Protein AF-0000000082563911 (afdb_homodimer)

Sequence (230 aa):
MEASVSSSSSLRRRAPFRCYCGEKPVLVVSWTPENPGRRFYGCINYWVGRKCKFFQWRDDEICERGKVLIPEQRQRIIRLEAEVARCYRREKFYTVALAFLLVICGICVFNCMGRMEASVSSSSSLRRRAPFRCYCGEKPVLVVSWTPENPGRRFYGCINYWVGRKCKFFQWRDDEICERGKVLIPEQRQRIIRLEAEVARCYRREKFYTVALAFLLVICGICVFNCMGR

Organism: Quercus lobata (NCBI:txid97700)

Structure (mmCIF, N/CA/C/O backbone):
data_AF-0000000082563911-model_v1
#
loop_
_entity.id
_entity.type
_entity.pdbx_description
1 polymer 'GRF-type domain-containing protein'
#
loop_
_atom_site.group_PDB
_atom_site.id
_atom_site.type_symbol
_atom_site.label_atom_id
_atom_site.label_alt_id
_atom_site.label_comp_id
_atom_site.label_asym_id
_atom_site.label_entity_id
_atom_site.label_seq_id
_atom_site.pdbx_PDB_ins_code
_atom_site.Cartn_x
_atom_site.Cartn_y
_atom_site.Cartn_z
_atom_site.occupancy
_atom_site.B_iso_or_equiv
_atom_site.auth_seq_id
_atom_site.auth_comp_id
_atom_site.auth_asym_id
_atom_site.auth_atom_id
_atom_site.pdbx_PDB_model_num
ATOM 1 N N . MET A 1 1 ? 9.742 60.625 -9.297 1 32.59 1 MET A N 1
ATOM 2 C CA . MET A 1 1 ? 10.938 59.906 -8.852 1 32.59 1 MET A CA 1
ATOM 3 C C . MET A 1 1 ? 10.57 58.625 -8.102 1 32.59 1 MET A C 1
ATOM 5 O O . MET A 1 1 ? 10.32 58.656 -6.895 1 32.59 1 MET A O 1
ATOM 9 N N . GLU A 1 2 ? 9.742 57.719 -8.695 1 36.91 2 GLU A N 1
ATOM 10 C CA . GLU A 1 2 ? 9.211 56.469 -8.164 1 36.91 2 GLU A CA 1
ATOM 11 C C . GLU A 1 2 ? 10.328 55.469 -7.922 1 36.91 2 GLU A C 1
ATOM 13 O O . GLU A 1 2 ? 11.109 55.156 -8.82 1 36.91 2 GLU A O 1
ATOM 18 N N . ALA A 1 3 ? 10.844 55.375 -6.703 1 43.53 3 ALA A N 1
ATOM 19 C CA . ALA A 1 3 ? 11.852 54.406 -6.293 1 43.53 3 ALA A CA 1
ATOM 20 C C . ALA A 1 3 ? 11.398 52.969 -6.582 1 43.53 3 ALA A C 1
ATOM 22 O O . ALA A 1 3 ? 10.305 52.562 -6.176 1 43.53 3 ALA A O 1
ATOM 23 N N . SER A 1 4 ? 11.812 52.406 -7.684 1 37.56 4 SER A N 1
ATOM 24 C CA . SER A 1 4 ? 11.758 50.969 -8.008 1 37.56 4 SER A CA 1
ATOM 25 C C . SER A 1 4 ? 12.438 50.125 -6.938 1 37.56 4 SER A C 1
ATOM 27 O O . SER A 1 4 ? 13.656 50.219 -6.762 1 37.56 4 SER A O 1
ATOM 29 N N . VAL A 1 5 ? 11.875 49.875 -5.832 1 36.97 5 VAL A N 1
ATOM 30 C CA . VAL A 1 5 ? 12.406 48.938 -4.844 1 36.97 5 VAL A CA 1
ATOM 31 C C . VAL A 1 5 ? 12.688 47.594 -5.512 1 36.97 5 VAL A C 1
ATOM 33 O O . VAL A 1 5 ? 11.766 46.906 -5.965 1 36.97 5 VAL A O 1
ATOM 36 N N . SER A 1 6 ? 13.812 47.375 -6.242 1 37.56 6 SER A N 1
ATOM 37 C CA . SER A 1 6 ? 14.391 46.125 -6.715 1 37.56 6 SER A CA 1
ATOM 38 C C . SER A 1 6 ? 14.484 45.094 -5.59 1 37.56 6 SER A C 1
ATOM 40 O O . SER A 1 6 ? 15.281 45.25 -4.664 1 37.56 6 SER A O 1
ATOM 42 N N . SER A 1 7 ? 13.453 44.625 -5.07 1 37.12 7 SER A N 1
ATOM 43 C CA . SER A 1 7 ? 13.578 43.469 -4.18 1 37.12 7 SER A CA 1
ATOM 44 C C . SER A 1 7 ? 14.43 42.375 -4.809 1 37.12 7 SER A C 1
ATOM 46 O O . SER A 1 7 ? 14.023 41.75 -5.789 1 37.12 7 SER A O 1
ATOM 48 N N . SER A 1 8 ? 15.773 42.531 -4.926 1 36.41 8 SER A N 1
ATOM 49 C CA . SER A 1 8 ? 16.719 41.469 -5.188 1 36.41 8 SER A CA 1
ATOM 50 C C . SER A 1 8 ? 16.406 40.219 -4.352 1 36.41 8 SER A C 1
ATOM 52 O O . SER A 1 8 ? 16.594 40.219 -3.135 1 36.41 8 SER A O 1
ATOM 54 N N . SER A 1 9 ? 15.352 39.594 -4.453 1 40.03 9 SER A N 1
ATOM 55 C CA . SER A 1 9 ? 15.219 38.25 -3.947 1 40.03 9 SER A CA 1
ATOM 56 C C . SER A 1 9 ? 16.484 37.438 -4.211 1 40.03 9 SER A C 1
ATOM 58 O O . SER A 1 9 ? 16.781 37.094 -5.355 1 40.03 9 SER A O 1
ATOM 60 N N . SER A 1 10 ? 17.703 37.812 -3.748 1 39.59 10 SER A N 1
ATOM 61 C CA . SER A 1 10 ? 18.922 37 -3.699 1 39.59 10 SER A CA 1
ATOM 62 C C . SER A 1 10 ? 18.594 35.531 -3.469 1 39.59 10 SER A C 1
ATOM 64 O O . SER A 1 10 ? 17.938 35.156 -2.479 1 39.59 10 SER A O 1
ATOM 66 N N . LEU A 1 11 ? 18.281 34.75 -4.398 1 40 11 LEU A N 1
ATOM 67 C CA . LEU A 1 11 ? 18.5 33.312 -4.406 1 40 11 LEU A CA 1
ATOM 68 C C . LEU A 1 11 ? 19.719 32.938 -3.57 1 40 11 LEU A C 1
ATOM 70 O O . LEU A 1 11 ? 20.859 33.094 -4.027 1 40 11 LEU A O 1
ATOM 74 N N . ARG A 1 12 ? 19.969 33.438 -2.404 1 38.59 12 ARG A N 1
ATOM 75 C CA . ARG A 1 12 ? 21 32.969 -1.505 1 38.59 12 ARG A CA 1
ATOM 76 C C . ARG A 1 12 ? 21.391 31.531 -1.842 1 38.59 12 ARG A C 1
ATOM 78 O O . ARG A 1 12 ? 20.531 30.641 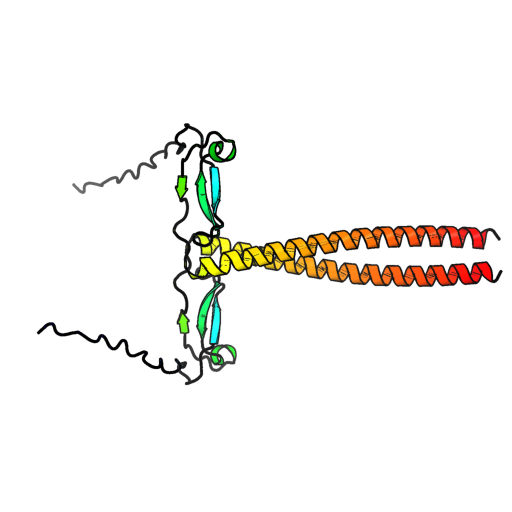-1.898 1 38.59 12 ARG A O 1
ATOM 85 N N . ARG A 1 13 ? 22.266 31.312 -2.682 1 41.97 13 ARG A N 1
ATOM 86 C CA . ARG A 1 13 ? 23.031 30.062 -2.791 1 41.97 13 ARG A CA 1
ATOM 87 C C . ARG A 1 13 ? 23.031 29.312 -1.47 1 41.97 13 ARG A C 1
ATOM 89 O O . ARG A 1 13 ? 23.719 29.688 -0.524 1 41.97 13 ARG A O 1
ATOM 96 N N . ARG A 1 14 ? 21.891 28.906 -0.963 1 46.31 14 ARG A N 1
ATOM 97 C CA . ARG A 1 14 ? 21.812 28.062 0.225 1 46.31 14 ARG A CA 1
ATOM 98 C C . ARG A 1 14 ? 23.094 27.25 0.405 1 46.31 14 ARG A C 1
ATOM 100 O O . ARG A 1 14 ? 23.484 26.484 -0.486 1 46.31 14 ARG A O 1
ATOM 107 N N . ALA A 1 15 ? 24.234 27.75 0.869 1 54.06 15 ALA A N 1
ATOM 108 C CA . ALA A 1 15 ? 25.344 26.922 1.287 1 54.06 15 ALA A CA 1
ATOM 109 C C . ALA A 1 15 ? 24.906 25.469 1.469 1 54.06 15 ALA A C 1
ATOM 111 O O . ALA A 1 15 ? 23.766 25.203 1.862 1 54.06 15 ALA A O 1
ATOM 112 N N . PRO A 1 16 ? 25.594 24.625 0.699 1 62.22 16 PRO A N 1
ATOM 113 C CA . PRO A 1 16 ? 25.188 23.234 0.942 1 62.22 16 PRO A CA 1
ATOM 114 C C . PRO A 1 16 ? 24.969 22.938 2.422 1 62.22 16 PRO A C 1
ATOM 116 O O . PRO A 1 16 ? 25.828 23.234 3.256 1 62.22 16 PRO A O 1
ATOM 119 N N . PHE A 1 17 ? 23.797 23.016 2.896 1 83.06 17 PHE A N 1
ATOM 120 C CA . PHE A 1 17 ? 23.547 22.703 4.293 1 83.06 17 PHE A CA 1
ATOM 121 C C . PHE A 1 17 ? 24.266 21.422 4.707 1 83.06 17 PHE A C 1
ATOM 123 O O . PHE A 1 17 ? 24.203 20.422 3.994 1 83.06 17 PHE A O 1
ATOM 130 N N . ARG A 1 18 ? 25.281 21.641 5.562 1 90.06 18 ARG A N 1
ATOM 131 C CA . ARG A 1 18 ? 26.125 20.547 6.07 1 90.06 18 ARG A CA 1
ATOM 132 C C . ARG A 1 18 ? 25.766 20.219 7.516 1 90.06 18 ARG A C 1
ATOM 134 O O . ARG A 1 18 ? 25.203 21.062 8.227 1 90.06 18 ARG A O 1
ATOM 141 N N . CYS A 1 19 ? 26.016 18.938 7.766 1 93.56 19 CYS A N 1
ATOM 142 C CA . CYS A 1 19 ? 25.812 18.547 9.156 1 93.56 19 CYS A CA 1
ATOM 143 C C . CYS A 1 19 ? 26.938 19.109 10.039 1 93.56 19 CYS A C 1
ATOM 145 O O . CYS A 1 19 ? 27.734 19.922 9.586 1 93.56 19 CYS A O 1
ATOM 147 N N . TYR A 1 20 ? 26.938 18.703 11.297 1 91 20 TYR A N 1
ATOM 148 C CA . TYR A 1 20 ? 27.891 19.25 12.258 1 91 20 TYR A CA 1
ATOM 149 C C . TYR A 1 20 ? 29.312 18.766 11.961 1 91 20 TYR A C 1
ATOM 151 O O . TYR A 1 20 ? 30.281 19.375 12.391 1 91 20 TYR A O 1
ATOM 159 N N . CYS A 1 21 ? 29.438 17.656 11.203 1 90.56 21 CYS A N 1
ATOM 160 C CA . CYS A 1 21 ? 30.734 17.094 10.867 1 90.56 21 CYS A CA 1
ATOM 161 C C . CYS A 1 21 ? 31.203 17.594 9.508 1 90.56 21 CYS A C 1
ATOM 163 O O . CYS A 1 21 ? 32.312 17.266 9.07 1 90.56 21 CYS A O 1
ATOM 165 N N . GLY A 1 22 ? 30.359 18.359 8.938 1 89 22 GLY A N 1
ATOM 166 C CA . GLY A 1 22 ? 30.75 18.953 7.66 1 89 22 GLY A CA 1
ATOM 167 C C . GLY A 1 22 ? 30.344 18.109 6.469 1 89 22 GLY A C 1
ATOM 168 O O . GLY A 1 22 ? 30.781 18.375 5.34 1 89 22 GLY A O 1
ATOM 169 N N . GLU A 1 23 ? 29.625 17.156 6.715 1 89.5 23 GLU A N 1
ATOM 170 C CA . GLU A 1 23 ? 29.188 16.266 5.641 1 89.5 23 GLU A CA 1
ATOM 171 C C . GLU A 1 23 ? 27.812 16.688 5.102 1 89.5 23 GLU A C 1
ATOM 173 O O . GLU A 1 23 ? 27.062 17.391 5.781 1 89.5 23 GLU A O 1
ATOM 178 N N . LYS A 1 24 ? 27.531 16.312 3.889 1 92.25 24 LYS A N 1
ATOM 179 C CA . LYS A 1 24 ? 26.203 16.547 3.328 1 92.25 24 LYS A CA 1
ATOM 180 C C . LYS A 1 24 ? 25.156 15.688 4.039 1 92.25 24 LYS A C 1
ATOM 182 O O . LYS A 1 24 ? 25.312 14.469 4.145 1 92.25 24 LYS A O 1
ATOM 187 N N . PRO A 1 25 ? 24.141 16.281 4.488 1 93.75 25 PRO A N 1
ATOM 188 C CA . PRO A 1 25 ? 23.125 15.492 5.195 1 93.75 25 PRO A CA 1
ATOM 189 C C . PRO A 1 25 ? 22.312 14.594 4.266 1 93.75 25 PRO A C 1
ATOM 191 O O . PRO A 1 25 ? 22.219 14.867 3.066 1 93.75 25 PRO A O 1
ATOM 194 N N . VAL A 1 26 ? 21.828 13.531 4.84 1 94.19 26 VAL A N 1
ATOM 195 C CA . VAL A 1 26 ? 21 12.594 4.078 1 94.19 26 VAL A CA 1
ATOM 196 C C . VAL A 1 26 ? 19.531 12.734 4.5 1 94.19 26 VAL A C 1
ATOM 198 O O . VAL A 1 26 ? 19.25 13.117 5.633 1 94.19 26 VAL A O 1
ATOM 201 N N . LEU A 1 27 ? 18.672 12.477 3.506 1 95.81 27 LEU A N 1
ATOM 202 C CA . LEU A 1 27 ? 17.234 12.523 3.768 1 95.81 27 LEU A CA 1
ATOM 203 C C . LEU A 1 27 ? 16.734 11.172 4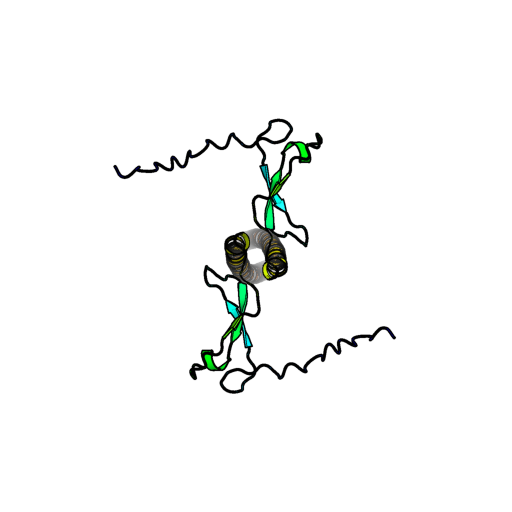.25 1 95.81 27 LEU A C 1
ATOM 205 O O . LEU A 1 27 ? 16.906 10.156 3.572 1 95.81 27 LEU A O 1
ATOM 209 N N . VAL A 1 28 ? 16.109 11.195 5.43 1 95.81 28 VAL A N 1
ATOM 210 C CA . VAL A 1 28 ? 15.63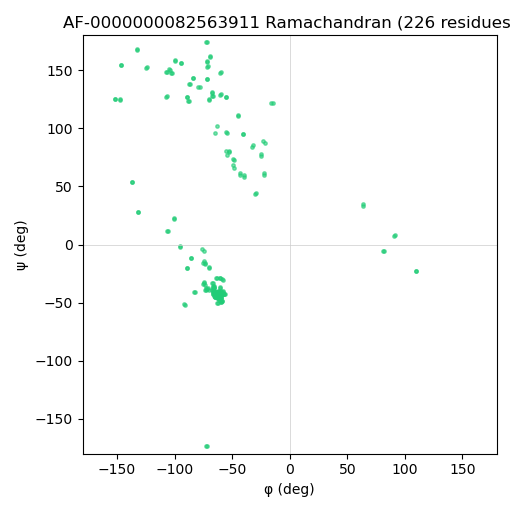3 9.969 6.062 1 95.81 28 VAL A CA 1
ATOM 211 C C . VAL A 1 28 ? 14.141 10.094 6.355 1 95.81 28 VAL A C 1
ATOM 213 O O . VAL A 1 28 ? 13.617 11.195 6.504 1 95.81 28 VAL A O 1
ATOM 216 N N . VAL A 1 29 ? 13.445 8.914 6.375 1 98.12 29 VAL A N 1
ATOM 217 C CA . VAL A 1 29 ? 12.008 8.914 6.652 1 98.12 29 VAL A CA 1
ATOM 218 C C . VAL A 1 29 ? 11.758 8.367 8.055 1 98.12 29 VAL A C 1
ATOM 220 O O . VAL A 1 29 ? 12.25 7.297 8.414 1 98.12 29 VAL A O 1
ATOM 223 N N . SER A 1 30 ? 11.031 9.07 8.852 1 97.88 30 SER A N 1
ATOM 224 C CA . SER A 1 30 ? 10.641 8.641 10.188 1 97.88 30 SER A CA 1
ATOM 225 C C . SER A 1 30 ? 9.398 7.758 10.156 1 97.88 30 SER A C 1
ATOM 227 O O . SER A 1 30 ? 8.461 8.023 9.398 1 97.88 30 SER A O 1
ATOM 229 N N . TRP A 1 31 ? 9.375 6.77 11.023 1 98.31 31 TRP A N 1
ATOM 230 C CA . TRP A 1 31 ? 8.203 5.902 11.133 1 98.31 31 TRP A CA 1
ATOM 231 C C . TRP A 1 31 ? 7.785 5.734 12.586 1 98.31 31 TRP A C 1
ATOM 233 O O . TRP A 1 31 ? 7.176 4.727 12.953 1 98.31 31 TRP A O 1
ATOM 243 N N . THR A 1 32 ? 8.109 6.746 13.32 1 97.62 32 THR A N 1
ATOM 244 C CA . THR A 1 32 ? 7.59 6.773 14.688 1 97.62 32 THR A CA 1
ATOM 245 C C . THR A 1 32 ? 6.09 7.051 14.688 1 97.62 32 THR A C 1
ATOM 247 O O . THR A 1 32 ? 5.555 7.625 13.742 1 97.62 32 THR A O 1
ATOM 250 N N . PRO A 1 33 ? 5.367 6.703 15.688 1 97.38 33 PRO A N 1
ATOM 251 C CA . PRO A 1 33 ? 3.918 6.895 15.75 1 97.38 33 PRO A CA 1
ATOM 252 C C . PRO A 1 33 ? 3.508 8.359 15.586 1 97.38 33 PRO A C 1
ATOM 254 O O . PRO A 1 33 ? 2.455 8.648 15.008 1 97.38 33 PRO A O 1
ATOM 257 N N . GLU A 1 34 ? 4.262 9.32 15.969 1 97.31 34 GLU A N 1
ATOM 258 C CA . GLU A 1 34 ? 3.916 10.742 15.922 1 97.31 34 GLU A CA 1
ATOM 259 C C . GLU A 1 34 ? 4.32 11.359 14.586 1 97.31 34 GLU A C 1
ATOM 261 O O . GLU A 1 34 ? 3.826 12.43 14.219 1 97.31 34 GLU A O 1
ATOM 266 N N . ASN A 1 35 ? 5.223 10.734 13.883 1 98.25 35 ASN A N 1
ATOM 267 C CA . ASN A 1 35 ? 5.758 11.312 12.656 1 98.25 35 ASN A CA 1
ATOM 268 C C . ASN A 1 35 ? 5.879 10.266 11.555 1 98.25 35 ASN A C 1
ATOM 270 O O . ASN A 1 35 ? 6.941 10.109 10.945 1 98.25 35 ASN A O 1
ATOM 274 N N . PRO A 1 36 ? 4.852 9.562 11.242 1 98.62 36 PRO A N 1
ATOM 275 C CA . PRO A 1 36 ? 4.949 8.523 10.219 1 98.62 36 PRO A CA 1
ATOM 276 C C . PRO A 1 36 ? 5.137 9.102 8.812 1 98.62 36 PRO A C 1
ATOM 278 O O . PRO A 1 36 ? 4.324 9.906 8.359 1 98.62 36 PRO A O 1
ATOM 281 N N . GLY A 1 37 ? 6.172 8.656 8.164 1 98.38 37 GLY A N 1
ATOM 282 C CA . GLY A 1 37 ? 6.387 9.055 6.781 1 98.38 37 GLY A CA 1
ATOM 283 C C . GLY A 1 37 ? 7.035 10.422 6.652 1 98.38 37 GLY A C 1
ATOM 284 O O . GLY A 1 37 ? 7.305 10.883 5.543 1 98.38 37 GLY A O 1
ATOM 285 N N . ARG A 1 38 ? 7.219 11.109 7.777 1 98.56 38 ARG A N 1
ATOM 286 C CA . ARG A 1 38 ? 7.809 12.438 7.762 1 98.56 38 ARG A CA 1
ATOM 287 C C . ARG A 1 38 ? 9.305 12.375 7.457 1 98.56 38 ARG A C 1
ATOM 289 O O . ARG A 1 38 ? 10.008 11.516 7.98 1 98.56 38 ARG A O 1
ATOM 296 N N . ARG A 1 39 ? 9.711 13.383 6.691 1 98.06 39 ARG A N 1
ATOM 297 C CA . ARG A 1 39 ? 11.109 13.344 6.293 1 98.06 39 ARG A CA 1
ATOM 298 C C . ARG A 1 39 ? 11.938 14.328 7.109 1 98.06 39 ARG A C 1
ATOM 300 O O . ARG A 1 39 ? 11.438 15.383 7.508 1 98.06 39 ARG A O 1
ATOM 307 N N . PHE A 1 40 ? 13.18 13.859 7.281 1 97.06 40 PHE A N 1
ATOM 308 C CA . PHE A 1 40 ? 14.125 14.734 7.965 1 97.06 40 PHE A CA 1
ATOM 309 C C . PHE A 1 40 ? 15.531 14.539 7.422 1 97.06 40 PHE A C 1
ATOM 311 O O . PHE A 1 40 ? 15.844 13.492 6.855 1 97.06 40 PHE A O 1
ATOM 318 N N . TYR A 1 41 ? 16.344 15.523 7.531 1 96.19 41 TYR A N 1
ATOM 319 C CA . TYR A 1 41 ? 17.766 15.461 7.191 1 96.19 41 TYR A CA 1
ATOM 320 C C . TYR A 1 41 ? 18.594 15.016 8.391 1 96.19 41 TYR A C 1
ATOM 322 O O . TYR A 1 41 ? 18.422 15.523 9.5 1 96.19 41 TYR A O 1
ATOM 330 N N . GLY A 1 42 ? 19.375 13.984 8.133 1 94.44 42 GLY A N 1
ATOM 331 C CA . GLY A 1 42 ? 20.312 13.5 9.133 1 94.44 42 GLY A CA 1
ATOM 332 C C . GLY A 1 42 ? 21.703 13.258 8.578 1 94.44 42 GLY A C 1
ATOM 333 O O . GLY A 1 42 ? 21.906 13.328 7.363 1 94.44 42 GLY A O 1
ATOM 334 N N . CYS A 1 43 ? 22.562 13.086 9.477 1 94.31 43 CYS A N 1
ATOM 335 C CA . CYS A 1 43 ? 23.938 12.805 9.086 1 94.31 43 CYS A CA 1
ATOM 336 C C . CYS A 1 43 ? 24.141 11.312 8.859 1 94.31 43 CYS A C 1
ATOM 338 O O . CYS A 1 43 ? 23.688 10.492 9.664 1 94.31 43 CYS A O 1
ATOM 340 N N . ILE A 1 44 ? 24.859 11.016 7.828 1 91 44 ILE A N 1
ATOM 341 C CA . ILE A 1 44 ? 25.156 9.633 7.492 1 91 44 ILE A CA 1
ATOM 342 C C . ILE A 1 44 ? 26 8.992 8.602 1 91 44 ILE A C 1
ATOM 344 O O . I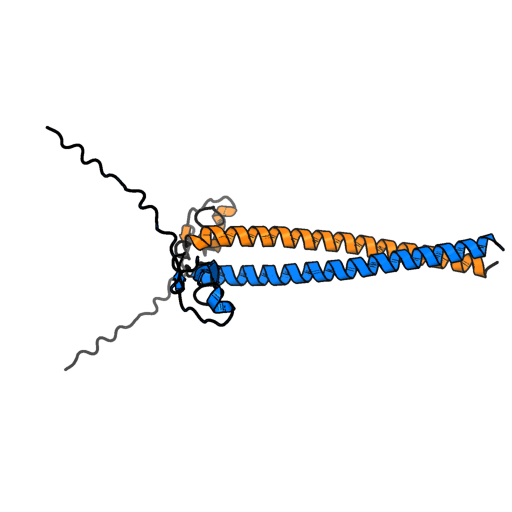LE A 1 44 ? 25.891 7.789 8.852 1 91 44 ILE A O 1
ATOM 348 N N . ASN A 1 45 ? 26.75 9.789 9.266 1 90.31 45 ASN A N 1
ATOM 349 C CA . ASN A 1 45 ? 27.656 9.273 10.289 1 90.31 45 ASN A CA 1
ATOM 350 C C . ASN A 1 45 ? 26.891 8.836 11.539 1 90.31 45 ASN A C 1
ATOM 352 O O . ASN A 1 45 ? 27.422 8.125 12.391 1 90.31 45 ASN A O 1
ATOM 356 N N . TYR A 1 46 ? 25.734 9.266 11.625 1 91.25 46 TYR A N 1
ATOM 357 C CA . TYR A 1 46 ? 24.922 8.812 12.742 1 91.25 46 TYR A CA 1
ATOM 358 C C . TYR A 1 46 ? 24.766 7.293 12.719 1 91.25 46 TYR A C 1
ATOM 360 O O . TYR A 1 46 ? 24.875 6.633 13.758 1 91.25 46 TYR A O 1
ATOM 368 N N . TRP A 1 47 ? 24.578 6.785 11.508 1 87.25 47 TRP A N 1
ATOM 369 C CA . TRP A 1 47 ? 24.234 5.371 11.352 1 87.25 47 TRP A CA 1
ATOM 370 C C . TRP A 1 47 ? 25.5 4.516 11.32 1 87.25 47 TRP A C 1
ATOM 372 O O . TRP A 1 47 ? 25.422 3.295 11.477 1 87.25 47 TRP A O 1
ATOM 382 N N . VAL A 1 48 ? 26.672 5.262 11.18 1 87.31 48 VAL A N 1
ATOM 383 C CA . VAL A 1 48 ? 27.906 4.484 11.086 1 87.31 48 VAL A CA 1
ATOM 384 C C . VAL A 1 48 ? 28.688 4.598 12.391 1 87.31 48 VAL A C 1
ATOM 386 O O . VAL A 1 48 ? 29.859 4.223 12.453 1 87.31 48 VAL A O 1
ATOM 389 N N . GLY A 1 49 ? 28.172 5.102 13.43 1 83.88 49 GLY A N 1
ATOM 390 C CA . GLY A 1 49 ? 28.797 4.988 14.734 1 83.88 49 GLY A CA 1
ATOM 391 C C . GLY A 1 49 ? 29.359 6.305 15.242 1 83.88 49 GLY A C 1
ATOM 392 O O . GLY A 1 49 ? 29.672 6.438 16.422 1 83.88 49 GLY A O 1
ATOM 393 N N . ARG A 1 50 ? 29.688 7.324 14.453 1 78.81 50 ARG A N 1
ATOM 394 C CA . ARG A 1 50 ? 30.312 8.57 14.891 1 78.81 50 ARG A CA 1
ATOM 395 C C . ARG A 1 50 ? 29.297 9.461 15.602 1 78.81 50 ARG A C 1
ATOM 397 O O . ARG A 1 50 ? 29.688 10.438 16.266 1 78.81 50 ARG A O 1
ATOM 404 N N . LYS A 1 51 ? 28.188 9.156 15.453 1 83.69 51 LYS A N 1
ATOM 405 C CA . LYS A 1 51 ? 27.047 9.625 16.234 1 83.69 51 LYS A CA 1
ATOM 406 C C . LYS A 1 51 ? 26.844 11.133 16.078 1 83.69 51 LYS A C 1
ATOM 408 O O . LYS A 1 51 ? 26.672 11.844 17.062 1 83.69 51 LYS A O 1
ATOM 413 N N . CYS A 1 52 ? 27.156 11.648 14.914 1 92.25 52 CYS A N 1
ATOM 414 C CA . CYS A 1 52 ? 26.766 13.023 14.641 1 92.25 52 CYS A CA 1
ATOM 415 C C . CYS A 1 52 ? 25.266 13.211 14.836 1 92.25 52 CYS A C 1
ATOM 417 O O . CYS A 1 52 ? 24.469 12.461 14.266 1 92.25 52 CYS A O 1
ATOM 419 N N . LYS A 1 53 ? 24.859 14.227 15.68 1 91.06 53 LYS A N 1
ATOM 420 C CA . LYS A 1 53 ? 23.469 14.352 16.094 1 91.06 53 LYS A CA 1
ATOM 421 C C . LYS A 1 53 ? 22.766 15.438 15.281 1 91.06 53 LYS A C 1
ATOM 423 O O . LYS A 1 53 ? 21.828 16.078 15.781 1 91.06 53 LYS A O 1
ATOM 428 N N . PHE A 1 54 ? 23.359 15.703 14.07 1 94.69 54 PHE A N 1
ATOM 429 C CA . PHE A 1 54 ? 22.688 16.656 13.195 1 94.69 54 PHE A CA 1
ATOM 430 C C . PHE A 1 54 ? 21.297 16.172 12.828 1 94.69 54 PHE A C 1
ATOM 432 O O . PHE A 1 54 ? 21.109 15.016 12.438 1 94.69 54 PHE A O 1
ATOM 439 N N . PHE A 1 55 ? 20.266 17.031 13.008 1 94.94 55 PHE A N 1
ATOM 440 C CA . PHE A 1 55 ? 18.875 16.688 12.758 1 94.94 55 PHE A CA 1
ATOM 441 C C . PHE A 1 55 ? 18.062 17.922 12.367 1 94.94 55 PHE A C 1
ATOM 443 O O . PHE A 1 55 ? 18.125 18.953 13.047 1 94.94 55 PHE A O 1
ATOM 450 N N . GLN A 1 56 ? 17.391 17.781 11.148 1 95.5 56 GLN A N 1
ATOM 451 C CA . GLN A 1 56 ? 16.516 18.859 10.703 1 95.5 56 GLN A CA 1
ATOM 452 C C . GLN A 1 56 ? 15.336 18.312 9.914 1 95.5 56 GLN A C 1
ATOM 454 O O . GLN A 1 56 ? 15.516 17.656 8.883 1 95.5 56 GLN A O 1
ATOM 459 N N . TRP A 1 57 ? 14.117 18.719 10.445 1 96.12 57 TRP A N 1
ATOM 460 C CA . TRP A 1 57 ? 12.938 18.281 9.711 1 96.12 57 TRP A CA 1
ATOM 461 C C . TRP A 1 57 ? 12.867 18.953 8.336 1 96.12 57 TRP A C 1
ATOM 463 O O . TRP A 1 57 ? 13.109 20.156 8.211 1 96.12 57 TRP A O 1
ATOM 473 N N . ARG A 1 58 ? 12.664 18.094 7.406 1 95.94 58 ARG A N 1
ATOM 474 C CA . ARG A 1 58 ? 12.375 18.625 6.078 1 95.94 58 ARG A CA 1
ATOM 475 C C . ARG A 1 58 ? 10.906 19 5.941 1 95.94 58 ARG A C 1
ATOM 477 O O . ARG A 1 58 ? 10.57 20.047 5.367 1 95.94 58 ARG A O 1
ATOM 484 N N . ASP A 1 59 ? 10.047 18.156 6.492 1 97.12 59 ASP A N 1
ATOM 485 C CA . ASP A 1 59 ? 8.602 18.312 6.355 1 97.12 59 ASP A CA 1
ATOM 486 C C . ASP A 1 59 ? 7.996 18.953 7.605 1 97.12 59 ASP A C 1
ATOM 488 O O . ASP A 1 59 ? 8.586 18.891 8.688 1 97.12 59 ASP A O 1
ATOM 492 N N . ASP A 1 60 ? 6.766 19.547 7.305 1 96.12 60 ASP A N 1
ATOM 493 C CA . ASP A 1 60 ? 5.969 19.969 8.445 1 96.12 60 ASP A CA 1
ATOM 494 C C . ASP A 1 60 ? 5.379 18.781 9.195 1 96.12 60 ASP A C 1
ATOM 496 O O . ASP A 1 60 ? 5.555 17.641 8.773 1 96.12 60 ASP A O 1
ATOM 500 N N . GLU A 1 61 ? 4.762 19.094 10.289 1 97.19 61 GLU A N 1
ATOM 501 C CA . GLU A 1 61 ? 4.164 18.047 11.102 1 97.19 61 GLU A CA 1
ATOM 502 C C . GLU A 1 61 ? 3.104 17.281 10.312 1 97.19 61 GLU A C 1
ATOM 504 O O . GLU A 1 61 ? 2.354 17.875 9.531 1 97.19 61 GLU A O 1
ATOM 509 N N . ILE A 1 62 ? 3.023 16.078 10.656 1 98.12 62 ILE A N 1
ATOM 510 C CA . ILE A 1 62 ? 2.031 15.219 10.008 1 98.12 62 ILE A CA 1
ATOM 511 C C . ILE A 1 62 ? 0.658 15.469 10.625 1 98.12 62 ILE A C 1
ATOM 513 O O . ILE A 1 62 ? 0.53 15.578 11.844 1 98.12 62 ILE A O 1
ATOM 517 N N . CYS A 1 63 ? -0.265 15.57 9.711 1 97.88 63 CYS A N 1
ATOM 518 C CA . CYS A 1 63 ? -1.631 15.828 10.156 1 97.88 63 CYS A CA 1
ATOM 519 C C . CYS A 1 63 ? -2.205 14.609 10.875 1 97.88 63 CYS A C 1
ATOM 521 O O . CYS A 1 63 ? -1.703 13.492 10.719 1 97.88 63 CYS A O 1
ATOM 523 N N . GLU A 1 64 ? -3.271 14.867 11.617 1 97.75 64 GLU A N 1
ATOM 524 C CA . GLU A 1 64 ? -3.855 13.812 12.438 1 97.75 64 GLU A CA 1
ATOM 525 C C . GLU A 1 64 ? -4.309 12.633 11.578 1 97.75 64 GLU A C 1
ATOM 527 O O . GLU A 1 64 ? -4.043 11.477 11.914 1 97.75 64 GLU A O 1
ATOM 532 N N . ARG A 1 65 ? -5.039 12.906 10.547 1 97.81 65 ARG A N 1
ATOM 533 C CA . ARG A 1 65 ? -5.48 11.852 9.641 1 97.81 65 ARG A CA 1
ATOM 534 C C . ARG A 1 65 ? -4.289 11.078 9.086 1 97.81 65 ARG A C 1
ATOM 536 O O . ARG A 1 65 ? -4.336 9.844 8.984 1 97.81 65 ARG A O 1
ATOM 543 N N . GLY A 1 66 ? -3.246 11.758 8.711 1 98.06 66 GLY A N 1
ATOM 544 C CA . GLY A 1 66 ? -2.045 11.117 8.195 1 98.06 66 GLY A CA 1
ATOM 545 C C . GLY A 1 66 ? -1.39 10.18 9.188 1 98.06 66 GLY A C 1
ATOM 546 O O . GLY A 1 66 ? -0.872 9.125 8.812 1 98.06 66 GLY A O 1
ATOM 547 N N . LYS A 1 67 ? -1.406 10.531 10.43 1 98.31 67 LYS A N 1
ATOM 548 C CA . LYS A 1 67 ? -0.796 9.703 11.461 1 98.31 67 LYS A CA 1
ATOM 549 C C . LYS A 1 67 ? -1.455 8.328 11.531 1 98.31 67 LYS A C 1
ATOM 551 O O . LYS A 1 67 ? -0.82 7.352 11.922 1 98.31 67 LYS A O 1
ATOM 556 N N . VAL A 1 68 ? -2.609 8.344 11.18 1 98.06 68 VAL A N 1
ATOM 557 C CA . VAL A 1 68 ? -3.355 7.09 11.227 1 98.06 68 VAL A CA 1
ATOM 558 C C . VAL A 1 68 ? -3.242 6.367 9.883 1 98.06 68 VAL A C 1
ATOM 560 O O . VAL A 1 68 ? -2.852 5.199 9.828 1 98.06 68 VAL A O 1
ATOM 563 N N . LEU A 1 69 ? -3.541 7.059 8.836 1 98.69 69 LEU A N 1
ATOM 564 C CA . LEU A 1 69 ? -3.727 6.457 7.52 1 98.69 69 LEU A CA 1
ATOM 565 C C . LEU A 1 69 ? -2.389 6.027 6.926 1 98.69 69 LEU A C 1
ATOM 567 O O . LEU A 1 69 ? -2.295 4.973 6.297 1 98.69 69 LEU A O 1
ATOM 571 N N . ILE A 1 70 ? -1.328 6.797 7.09 1 98.81 70 ILE A N 1
ATOM 572 C CA . ILE A 1 70 ? -0.034 6.508 6.477 1 98.81 70 ILE A CA 1
ATOM 573 C C . ILE A 1 70 ? 0.51 5.188 7.016 1 98.81 70 ILE A C 1
ATOM 575 O O . ILE A 1 70 ? 0.869 4.297 6.246 1 98.81 70 ILE A O 1
ATOM 579 N N . PRO A 1 71 ? 0.533 5.027 8.305 1 98.75 71 PRO A N 1
ATOM 580 C CA . PRO A 1 71 ? 1.02 3.738 8.797 1 98.75 71 PRO A CA 1
ATOM 581 C C . PRO A 1 71 ? 0.099 2.578 8.43 1 98.75 71 PRO A C 1
ATOM 583 O O . PRO A 1 71 ? 0.571 1.461 8.195 1 98.75 71 PRO A O 1
ATOM 586 N N . GLU A 1 72 ? -1.185 2.717 8.398 1 98.81 72 GLU A N 1
ATOM 587 C CA . GLU A 1 72 ? -2.109 1.664 7.984 1 98.81 72 GLU A CA 1
ATOM 588 C C . GLU A 1 72 ? -1.822 1.207 6.559 1 98.81 72 GLU A C 1
ATOM 590 O O . GLU A 1 72 ? -1.774 0.006 6.281 1 98.81 72 GLU A O 1
ATOM 595 N N . GLN A 1 73 ? -1.688 2.162 5.684 1 98.81 73 GLN A N 1
ATOM 596 C CA . GLN A 1 73 ? -1.382 1.845 4.293 1 98.81 73 GLN A CA 1
ATOM 597 C C . GLN A 1 73 ? -0.026 1.155 4.172 1 98.81 73 GLN A C 1
ATOM 599 O O . GLN A 1 73 ? 0.132 0.22 3.385 1 98.81 73 GLN A O 1
ATOM 604 N N . ARG A 1 74 ? 0.925 1.621 4.926 1 98.81 74 ARG A N 1
ATOM 605 C CA . ARG A 1 74 ? 2.24 0.99 4.918 1 98.81 74 ARG A CA 1
ATOM 606 C C . ARG A 1 74 ? 2.15 -0.47 5.344 1 98.81 74 ARG A C 1
ATOM 608 O O . ARG A 1 74 ? 2.756 -1.345 4.723 1 98.81 74 ARG A O 1
ATOM 615 N N . GLN A 1 75 ? 1.416 -0.685 6.406 1 98.75 75 GLN A N 1
ATOM 616 C CA . GLN A 1 75 ? 1.231 -2.059 6.859 1 98.75 75 GLN A CA 1
ATOM 617 C C . GLN A 1 75 ? 0.574 -2.912 5.777 1 98.75 75 GLN A C 1
ATOM 619 O O . GLN A 1 75 ? 0.954 -4.066 5.574 1 98.75 75 GLN A O 1
ATOM 624 N N . ARG A 1 76 ? -0.415 -2.389 5.129 1 98.75 76 ARG A N 1
ATOM 625 C CA . ARG A 1 76 ? -1.067 -3.098 4.031 1 98.75 76 ARG A CA 1
ATOM 626 C C . ARG A 1 76 ? -0.075 -3.412 2.916 1 98.75 76 ARG A C 1
ATOM 628 O O . ARG A 1 76 ? -0.078 -4.516 2.369 1 98.75 76 ARG A O 1
ATOM 635 N N . ILE A 1 77 ? 0.748 -2.455 2.639 1 98.88 77 ILE A N 1
ATOM 636 C CA . ILE A 1 77 ? 1.755 -2.641 1.6 1 98.88 77 ILE A CA 1
ATOM 637 C C . ILE A 1 77 ? 2.705 -3.77 1.998 1 98.88 77 ILE A C 1
ATOM 639 O O . ILE A 1 77 ? 2.986 -4.664 1.197 1 98.88 77 ILE A O 1
ATOM 643 N N . ILE A 1 78 ? 3.115 -3.707 3.219 1 98.75 78 ILE A N 1
ATOM 644 C CA . ILE A 1 78 ? 4.027 -4.73 3.717 1 98.75 78 ILE A CA 1
ATOM 645 C C . ILE A 1 78 ? 3.367 -6.102 3.621 1 98.75 78 ILE A C 1
ATOM 647 O O . ILE A 1 78 ? 3.982 -7.062 3.156 1 98.75 78 ILE A O 1
ATOM 651 N N . ARG A 1 79 ? 2.146 -6.203 3.979 1 98.75 79 ARG A N 1
ATOM 652 C CA . ARG A 1 79 ? 1.406 -7.461 3.934 1 98.75 79 ARG A CA 1
ATOM 653 C C . ARG A 1 79 ? 1.242 -7.949 2.496 1 98.75 79 ARG A C 1
ATOM 655 O O . ARG A 1 79 ? 1.47 -9.125 2.203 1 98.75 79 ARG A O 1
ATOM 662 N N . LEU A 1 80 ? 0.89 -7.074 1.601 1 98.81 80 LEU A N 1
ATOM 663 C CA . LEU A 1 80 ? 0.693 -7.438 0.201 1 98.81 80 LEU A CA 1
ATOM 664 C C . LEU A 1 80 ? 2.006 -7.875 -0.437 1 98.81 80 LEU A C 1
ATOM 666 O O . LEU A 1 80 ? 2.033 -8.828 -1.224 1 98.81 80 LEU A O 1
ATOM 670 N N . GLU A 1 81 ? 3.057 -7.199 -0.129 1 98.81 81 GLU A N 1
ATOM 671 C CA . GLU A 1 81 ? 4.359 -7.598 -0.652 1 98.81 81 GLU A CA 1
ATOM 672 C C . GLU A 1 81 ? 4.734 -9 -0.185 1 98.81 81 GLU A C 1
ATOM 674 O O . GLU A 1 81 ? 5.289 -9.789 -0.953 1 98.81 81 GLU A O 1
ATOM 679 N N . ALA A 1 82 ? 4.477 -9.266 1.048 1 98.69 82 ALA A N 1
ATOM 680 C CA . ALA A 1 82 ? 4.723 -10.609 1.564 1 98.69 82 ALA A CA 1
ATOM 681 C C . ALA A 1 82 ? 3.877 -11.641 0.829 1 98.69 82 ALA A C 1
ATOM 683 O O . ALA A 1 82 ? 4.348 -12.742 0.539 1 98.69 82 ALA A O 1
ATOM 684 N N . GLU A 1 83 ? 2.652 -11.359 0.561 1 98.56 83 GLU A N 1
ATOM 685 C CA . GLU A 1 83 ? 1.77 -12.266 -0.172 1 98.56 83 GLU A CA 1
ATOM 686 C C . GLU A 1 83 ? 2.295 -12.523 -1.581 1 98.56 83 GLU A C 1
ATOM 688 O O . GLU A 1 83 ? 2.256 -13.664 -2.062 1 98.56 83 GLU A O 1
ATOM 693 N N . VAL A 1 84 ? 2.748 -11.484 -2.197 1 98.25 84 VAL A N 1
ATOM 694 C CA . VAL A 1 84 ? 3.316 -11.641 -3.533 1 98.25 84 VAL A CA 1
ATOM 695 C C . VAL A 1 84 ? 4.527 -12.57 -3.477 1 98.25 84 VAL A C 1
ATOM 697 O O . VAL A 1 84 ? 4.68 -13.445 -4.324 1 98.25 84 VAL A O 1
ATOM 700 N N . ALA A 1 85 ? 5.391 -12.328 -2.504 1 98 85 ALA A N 1
ATOM 701 C CA . ALA A 1 85 ? 6.57 -13.18 -2.352 1 98 85 ALA A CA 1
ATOM 702 C C . ALA A 1 85 ? 6.176 -14.641 -2.146 1 98 85 ALA A C 1
ATOM 704 O O . ALA A 1 85 ? 6.789 -15.539 -2.721 1 98 85 ALA A O 1
ATOM 705 N N . ARG A 1 86 ? 5.152 -14.922 -1.384 1 97.38 86 ARG A N 1
ATOM 706 C CA . ARG A 1 86 ? 4.668 -16.281 -1.153 1 97.38 86 ARG A CA 1
ATOM 707 C C . ARG A 1 86 ? 4.156 -16.906 -2.445 1 97.38 86 ARG A C 1
ATOM 709 O O . ARG A 1 86 ? 4.438 -18.062 -2.732 1 97.38 86 ARG A O 1
ATOM 716 N N . CYS A 1 87 ? 3.406 -16.078 -3.139 1 97.25 87 CYS A N 1
ATOM 717 C CA . CYS A 1 87 ? 2.883 -16.547 -4.414 1 97.25 87 CYS A CA 1
ATOM 718 C C . CYS A 1 87 ? 4.012 -16.953 -5.359 1 97.25 87 CYS A C 1
ATOM 720 O O . CYS A 1 87 ? 3.934 -17.969 -6.035 1 97.25 87 CYS A O 1
ATOM 722 N N . TYR A 1 88 ? 5.012 -16.172 -5.383 1 96.38 88 TYR A N 1
ATOM 723 C CA . TYR A 1 88 ? 6.129 -16.469 -6.273 1 96.38 88 TYR A CA 1
ATOM 724 C C . TYR A 1 88 ? 6.836 -17.75 -5.855 1 96.38 88 TYR A C 1
ATOM 726 O O . TYR A 1 88 ? 7.234 -18.547 -6.707 1 96.38 88 TYR A O 1
ATOM 734 N N . ARG A 1 89 ? 6.961 -18.016 -4.57 1 96.44 89 ARG A N 1
ATOM 735 C CA . ARG A 1 89 ? 7.543 -19.25 -4.078 1 96.44 89 ARG A CA 1
ATOM 736 C C . ARG A 1 89 ? 6.711 -20.453 -4.512 1 96.44 89 ARG A C 1
ATOM 738 O O . ARG A 1 89 ? 7.254 -21.469 -4.953 1 96.44 89 ARG A O 1
ATOM 745 N N . ARG A 1 90 ? 5.445 -20.281 -4.434 1 96.19 90 ARG A N 1
ATOM 746 C CA . ARG A 1 90 ? 4.539 -21.344 -4.844 1 96.19 90 ARG A CA 1
ATOM 747 C C . ARG A 1 90 ? 4.648 -21.625 -6.34 1 96.19 90 ARG A C 1
ATOM 749 O O . ARG A 1 90 ? 4.645 -22.781 -6.77 1 96.19 90 ARG A O 1
ATOM 756 N N . GLU A 1 91 ? 4.672 -20.578 -7.043 1 95.5 91 GLU A N 1
ATOM 757 C CA . GLU A 1 91 ? 4.785 -20.703 -8.492 1 95.5 91 GLU A CA 1
ATOM 758 C C . GLU A 1 91 ? 6.039 -21.484 -8.891 1 95.5 91 GLU A C 1
ATOM 760 O O . GLU A 1 91 ? 6.008 -22.297 -9.805 1 95.5 91 GLU A O 1
ATOM 765 N N . LYS A 1 92 ? 7.113 -21.172 -8.227 1 95.94 92 LYS A N 1
ATOM 766 C CA . LYS A 1 92 ? 8.344 -21.922 -8.492 1 95.94 92 LYS A CA 1
ATOM 767 C C . LYS A 1 92 ? 8.156 -23.406 -8.219 1 95.94 92 LYS A C 1
ATOM 769 O O . LYS A 1 92 ? 8.594 -24.25 -9.008 1 95.94 92 LYS A O 1
ATOM 774 N N . PHE A 1 93 ? 7.5 -23.75 -7.18 1 95.94 93 PHE A N 1
ATOM 775 C CA . PHE A 1 93 ? 7.227 -25.141 -6.844 1 95.94 93 PHE A CA 1
ATOM 776 C C . PHE A 1 93 ? 6.395 -25.797 -7.938 1 95.94 93 PHE A C 1
ATOM 778 O O . PHE A 1 93 ? 6.715 -26.906 -8.375 1 95.94 93 PHE A O 1
ATOM 785 N N . TYR A 1 94 ? 5.305 -25.094 -8.352 1 96.19 94 TYR A N 1
ATOM 786 C CA . TYR A 1 94 ? 4.438 -25.641 -9.391 1 96.19 94 TYR A CA 1
ATOM 787 C C . TYR A 1 94 ? 5.215 -25.875 -10.68 1 96.19 94 TYR A C 1
ATOM 789 O O . TYR A 1 94 ? 5.008 -26.875 -11.367 1 96.19 94 TYR A O 1
ATOM 797 N N . THR A 1 95 ? 6.02 -24.906 -10.969 1 95.44 95 THR A N 1
ATOM 798 C CA . THR A 1 95 ? 6.805 -25.031 -12.188 1 95.44 95 THR A CA 1
ATOM 799 C C . THR A 1 95 ? 7.719 -26.25 -12.117 1 95.44 95 THR A C 1
ATOM 801 O O . THR A 1 95 ? 7.805 -27.016 -13.078 1 95.44 95 THR A O 1
ATOM 804 N N . VAL A 1 96 ? 8.367 -26.484 -11.047 1 97.06 96 VAL A N 1
ATOM 805 C CA . VAL A 1 96 ? 9.266 -27.625 -10.859 1 97.06 96 VAL A CA 1
ATOM 806 C C . VAL A 1 96 ? 8.461 -28.922 -10.883 1 97.06 96 VAL A C 1
ATOM 808 O O . VAL A 1 96 ? 8.875 -29.891 -11.508 1 97.06 96 VAL A O 1
ATOM 811 N N . ALA A 1 97 ? 7.328 -28.859 -10.219 1 96.69 97 ALA A N 1
ATOM 812 C CA . ALA A 1 97 ? 6.477 -30.047 -10.18 1 96.69 97 ALA A CA 1
ATOM 813 C C . ALA A 1 97 ? 6 -30.422 -11.578 1 96.69 97 ALA A C 1
ATOM 815 O O . ALA A 1 97 ? 6 -31.594 -11.945 1 96.69 97 ALA A O 1
ATOM 816 N N . LEU A 1 98 ? 5.605 -29.469 -12.359 1 96.5 98 LEU A N 1
ATOM 817 C CA . LEU A 1 98 ? 5.152 -29.703 -13.727 1 96.5 98 LEU A CA 1
ATOM 818 C C . LEU A 1 98 ? 6.273 -30.266 -14.586 1 96.5 98 LEU A C 1
ATOM 820 O O . LEU A 1 98 ? 6.059 -31.203 -15.352 1 96.5 98 LEU A O 1
ATOM 824 N N . ALA A 1 99 ? 7.438 -29.719 -14.445 1 96.81 99 ALA A N 1
ATOM 825 C CA . ALA A 1 99 ? 8.594 -30.203 -15.188 1 96.81 99 ALA A CA 1
ATOM 826 C C . ALA A 1 99 ? 8.898 -31.656 -14.828 1 96.81 99 ALA A C 1
ATOM 828 O O . ALA A 1 99 ? 9.141 -32.5 -15.711 1 96.81 99 ALA A O 1
ATOM 829 N N . PHE A 1 100 ? 8.867 -32 -13.516 1 96.12 100 PHE A N 1
ATOM 830 C CA . PHE A 1 100 ? 9.125 -33.375 -13.031 1 96.12 100 PHE A CA 1
ATOM 831 C C . PHE A 1 100 ? 8.094 -34.344 -13.602 1 96.12 100 PHE A C 1
ATOM 833 O O . PHE A 1 100 ? 8.461 -35.406 -14.086 1 96.12 100 PHE A O 1
ATOM 840 N N . LEU A 1 101 ? 6.844 -33.906 -13.586 1 94.88 101 LEU A N 1
ATOM 841 C CA . LEU A 1 101 ? 5.777 -34.781 -14.102 1 94.88 101 LEU A CA 1
ATOM 842 C C . LEU A 1 101 ? 5.918 -34.969 -15.602 1 94.88 101 LEU A C 1
ATOM 844 O O . LEU A 1 101 ? 5.617 -36.062 -16.125 1 94.88 101 LEU A O 1
ATOM 848 N N . LEU A 1 102 ? 6.387 -33.969 -16.266 1 94.75 102 LEU A N 1
ATOM 849 C CA . LEU A 1 102 ? 6.617 -34.094 -17.703 1 94.75 102 LEU A CA 1
ATOM 850 C C . LEU A 1 102 ? 7.734 -35.094 -18 1 94.75 102 LEU A C 1
ATOM 852 O O . LEU A 1 102 ? 7.621 -35.875 -18.938 1 94.75 102 LEU A O 1
ATOM 856 N N . VAL A 1 103 ? 8.836 -35.062 -17.172 1 94.88 103 VAL A N 1
ATOM 857 C CA . VAL A 1 103 ? 9.953 -35.969 -17.344 1 94.88 103 VAL A CA 1
ATOM 858 C C . VAL A 1 103 ? 9.5 -37.406 -17.078 1 94.88 103 VAL A C 1
ATOM 860 O O . VAL A 1 103 ? 9.82 -38.344 -17.828 1 94.88 103 VAL A O 1
ATOM 863 N N . ILE A 1 104 ? 8.695 -37.531 -15.984 1 91 104 ILE A N 1
ATOM 864 C CA . ILE A 1 104 ? 8.18 -38.844 -15.617 1 91 104 ILE A CA 1
ATOM 865 C C . ILE A 1 104 ? 7.289 -39.406 -16.734 1 91 104 ILE A C 1
ATOM 867 O O . ILE A 1 104 ? 7.406 -40.562 -17.125 1 91 104 ILE A O 1
ATOM 871 N N . CYS A 1 105 ? 6.445 -38.5 -17.25 1 90.19 105 CYS A N 1
ATOM 872 C CA . CYS A 1 105 ? 5.559 -38.875 -18.344 1 90.19 105 CYS A CA 1
ATOM 873 C C . CYS A 1 105 ? 6.355 -39.25 -19.594 1 90.19 105 CYS A C 1
ATOM 875 O O . CYS A 1 105 ? 6.023 -40.25 -20.266 1 90.19 105 CYS A O 1
ATOM 877 N N . GLY A 1 106 ? 7.391 -38.5 -19.875 1 90.56 106 GLY A N 1
ATOM 878 C CA . GLY A 1 106 ? 8.242 -38.844 -21.016 1 90.56 106 GLY A CA 1
ATOM 879 C C . GLY A 1 106 ? 8.93 -40.188 -20.875 1 90.56 106 GLY A C 1
ATOM 880 O O . GLY A 1 106 ? 9 -40.938 -21.844 1 90.56 106 GLY A O 1
ATOM 881 N N . ILE A 1 107 ? 9.422 -40.531 -19.672 1 89.62 107 ILE A N 1
ATOM 882 C CA . ILE A 1 107 ? 10.078 -41.812 -19.391 1 89.62 107 ILE A CA 1
ATOM 883 C C . ILE A 1 107 ? 9.07 -42.938 -19.531 1 89.62 107 ILE A C 1
ATOM 885 O O . ILE A 1 107 ? 9.383 -44 -20.094 1 89.62 107 ILE A O 1
ATOM 889 N N . CYS A 1 108 ? 7.793 -42.688 -19.094 1 84.62 108 CYS A N 1
ATOM 890 C CA . CYS A 1 108 ? 6.746 -43.688 -19.188 1 84.62 108 CYS A CA 1
ATOM 891 C C . CYS A 1 108 ? 6.398 -44 -20.641 1 84.62 108 CYS A C 1
ATOM 893 O O . CYS A 1 108 ? 6.273 -45.156 -21.031 1 84.62 108 CYS A O 1
ATOM 895 N N . VAL A 1 109 ? 6.348 -43 -21.422 1 85.25 109 VAL A N 1
ATOM 896 C CA . VAL A 1 109 ? 6 -43.156 -22.844 1 85.25 109 VAL A CA 1
ATOM 897 C C . VAL A 1 109 ? 7.129 -43.844 -23.578 1 85.25 109 VAL A C 1
ATOM 899 O O . VAL A 1 109 ? 6.875 -44.75 -24.406 1 85.25 109 VAL A O 1
ATOM 902 N N . PHE A 1 110 ? 8.344 -43.562 -23.25 1 87.31 110 PHE A N 1
ATOM 903 C CA . PHE A 1 110 ? 9.492 -44.188 -23.891 1 87.31 110 PHE A CA 1
ATOM 904 C C . PHE A 1 110 ? 9.555 -45.688 -23.562 1 87.31 110 PHE A C 1
ATOM 906 O O . PHE A 1 110 ? 9.82 -46.5 -24.438 1 87.31 110 PHE A O 1
ATOM 913 N N . ASN A 1 111 ? 9.234 -46.094 -22.438 1 84 111 ASN A N 1
ATOM 914 C CA . ASN A 1 111 ? 9.25 -47.469 -22.031 1 84 111 ASN A CA 1
ATOM 915 C C . ASN A 1 111 ? 8.086 -48.25 -22.641 1 84 111 ASN A C 1
ATOM 917 O O . ASN A 1 111 ? 8.219 -49.438 -22.922 1 84 111 ASN A O 1
ATOM 921 N N . CYS A 1 112 ? 6.988 -47.562 -22.812 1 80.62 112 CYS A N 1
ATOM 922 C CA . CYS A 1 112 ? 5.816 -48.188 -23.406 1 80.62 112 CYS A CA 1
ATOM 923 C C . CYS A 1 112 ? 6.012 -48.438 -24.891 1 80.62 112 CYS A C 1
ATOM 925 O O . CYS A 1 112 ? 5.547 -49.438 -25.438 1 80.62 112 CYS A O 1
ATOM 927 N N . MET A 1 113 ? 6.652 -47.5 -25.547 1 79.06 113 MET A N 1
ATOM 928 C CA . MET A 1 113 ? 6.895 -47.656 -26.984 1 79.06 113 MET A CA 1
ATOM 929 C C . MET A 1 113 ? 7.992 -48.688 -27.25 1 79.06 113 MET A C 1
ATOM 931 O O . MET A 1 113 ? 8.008 -49.344 -28.297 1 79.06 113 MET A O 1
ATOM 935 N N . GLY A 1 114 ? 8.945 -48.812 -26.484 1 72.56 114 GLY A N 1
ATOM 936 C CA . GLY A 1 114 ? 10.031 -49.75 -26.672 1 72.56 114 GLY A CA 1
ATOM 937 C C . GLY A 1 114 ? 9.633 -51.188 -26.359 1 72.56 114 GLY A C 1
ATOM 938 O O . GLY A 1 114 ? 10.438 -52.094 -26.5 1 72.56 114 GLY A O 1
ATOM 939 N N . ARG A 1 115 ? 8.508 -51.375 -25.891 1 60.91 115 ARG A N 1
ATOM 940 C CA . ARG A 1 115 ? 8.008 -52.75 -25.781 1 60.91 115 ARG A CA 1
ATOM 941 C C . ARG A 1 115 ? 7.137 -53.094 -26.984 1 60.91 115 ARG A C 1
ATOM 943 O O . ARG A 1 115 ? 6.434 -52.25 -27.516 1 60.91 115 ARG A O 1
ATOM 950 N N . MET B 1 1 ? -14.906 32.656 50.219 1 32.97 1 MET B N 1
ATOM 951 C CA . MET B 1 1 ? -16.109 32.312 49.469 1 32.97 1 MET B CA 1
ATOM 952 C C . MET B 1 1 ? -15.781 32.094 48 1 32.97 1 MET B C 1
ATOM 954 O O . MET B 1 1 ? -15.789 33.031 47.188 1 32.97 1 MET B O 1
ATOM 958 N N . GLU B 1 2 ? -14.734 31.297 47.656 1 36.97 2 GLU B N 1
ATOM 959 C CA . GLU B 1 2 ? -14.25 31 46.312 1 36.97 2 GLU B CA 1
ATOM 960 C C . GLU B 1 2 ? -15.305 30.266 45.5 1 36.97 2 GLU B C 1
ATOM 962 O O . GLU B 1 2 ? -15.852 29.25 45.938 1 36.97 2 GLU B O 1
ATOM 967 N N . ALA B 1 3 ? -16.016 30.969 44.594 1 44.06 3 ALA B N 1
ATOM 968 C CA . ALA B 1 3 ? -17 30.438 43.656 1 44.06 3 ALA B CA 1
ATOM 969 C C . ALA B 1 3 ? -16.406 29.297 42.812 1 44.06 3 ALA B C 1
ATOM 971 O O . ALA B 1 3 ? -15.359 29.484 42.188 1 44.06 3 ALA B O 1
ATOM 972 N N . SER B 1 4 ? -16.609 28.078 43.188 1 38.47 4 SER B N 1
ATOM 973 C CA . SER B 1 4 ? -16.375 26.891 42.375 1 38.47 4 SER B CA 1
ATOM 974 C C . SER B 1 4 ? -17.125 26.953 41.062 1 38.47 4 SER B C 1
ATOM 976 O O . SER B 1 4 ? -18.359 26.922 41.031 1 38.47 4 SER B O 1
ATOM 978 N N . VAL B 1 5 ? -16.688 27.625 40.062 1 37 5 VAL B N 1
ATOM 979 C CA . VAL B 1 5 ? -17.266 27.609 38.719 1 37 5 VAL B CA 1
ATOM 980 C C . VAL B 1 5 ? -17.391 26.156 38.219 1 37 5 VAL B C 1
ATOM 982 O O . VAL B 1 5 ? -16.375 25.484 38.031 1 37 5 VAL B O 1
ATOM 985 N N . SER B 1 6 ? -18.391 25.344 38.594 1 38.03 6 SER B N 1
ATOM 986 C CA . SER B 1 6 ? -18.797 24.062 38.031 1 38.03 6 SER B CA 1
ATOM 987 C C . SER B 1 6 ? -18.938 24.125 36.531 1 38.03 6 SER B C 1
ATOM 989 O O . SER B 1 6 ? -19.859 24.766 36 1 38.03 6 SER B O 1
ATOM 991 N N . SER B 1 7 ? -17.906 24.281 35.781 1 38.12 7 SER B N 1
ATOM 992 C CA . SER B 1 7 ? -18.031 24.109 34.344 1 38.12 7 SER B CA 1
ATOM 993 C C . SER B 1 7 ? -18.734 22.812 34 1 38.12 7 SER B C 1
ATOM 995 O O . SER B 1 7 ? -18.188 21.719 34.219 1 38.12 7 SER B O 1
ATOM 997 N N . SER B 1 8 ? -20.062 22.672 34.188 1 36.84 8 SER B N 1
ATOM 998 C CA . SER B 1 8 ? -20.891 21.641 33.594 1 36.84 8 SER B CA 1
ATOM 999 C C . SER B 1 8 ? -20.562 21.406 32.125 1 36.84 8 SER B C 1
ATOM 1001 O O . SER B 1 8 ? -20.844 22.266 31.297 1 36.84 8 SER B O 1
ATOM 1003 N N . SER B 1 9 ? -19.453 21.047 31.75 1 40.53 9 SER B N 1
ATOM 1004 C CA . SER B 1 9 ? -19.266 20.5 30.406 1 40.53 9 SER B CA 1
ATOM 1005 C C . SER B 1 9 ? -20.422 19.594 30 1 40.53 9 SER B C 1
ATOM 1007 O O . SER B 1 9 ? -20.609 18.516 30.562 1 40.53 9 SER B O 1
ATOM 1009 N N . SER B 1 10 ? -21.703 20.047 29.938 1 40.03 10 SER B N 1
ATOM 1010 C CA . SER B 1 10 ? -22.844 19.391 29.312 1 40.03 10 SER B CA 1
ATOM 1011 C C . SER B 1 10 ? -22.406 18.578 28.094 1 40.03 10 SER B C 1
ATOM 1013 O O . SER B 1 10 ? -21.766 19.109 27.172 1 40.03 10 SER B O 1
ATOM 1015 N N . LEU B 1 11 ? -21.984 17.406 28.172 1 40.19 11 LEU B N 1
ATOM 1016 C CA . LEU B 1 11 ? -22.062 16.391 27.125 1 40.19 11 LEU B CA 1
ATOM 1017 C C . LEU B 1 11 ? -23.281 16.609 26.25 1 40.19 11 LEU B C 1
ATOM 1019 O O . LEU B 1 11 ? -24.391 16.219 26.609 1 40.19 11 LEU B O 1
ATOM 1023 N N . ARG B 1 12 ? -23.656 17.766 25.812 1 38.81 12 ARG B N 1
ATOM 1024 C CA . ARG B 1 12 ? -24.703 17.953 24.797 1 38.81 12 ARG B CA 1
ATOM 1025 C C . ARG B 1 12 ? -24.859 16.703 23.953 1 38.81 12 ARG B C 1
ATOM 1027 O O . ARG B 1 12 ? -23.891 16.203 23.391 1 38.81 12 ARG B O 1
ATOM 1034 N N . ARG B 1 13 ? -25.641 15.812 24.312 1 42.03 13 ARG B N 1
ATOM 1035 C CA . ARG B 1 13 ? -26.219 14.805 23.438 1 42.03 13 ARG B CA 1
ATOM 1036 C C . ARG B 1 13 ? -26.203 15.266 21.984 1 42.03 13 ARG B C 1
ATOM 1038 O O . ARG B 1 13 ? -27.016 16.109 21.578 1 42.03 13 ARG B O 1
ATOM 1045 N N . ARG B 1 14 ? -25.062 15.547 21.391 1 46.5 14 ARG B N 1
ATOM 1046 C CA . ARG B 1 14 ? -24.953 15.891 19.984 1 46.5 14 ARG B CA 1
ATOM 1047 C C . ARG B 1 14 ? -26.109 15.305 19.188 1 46.5 14 ARG B C 1
ATOM 1049 O O . ARG B 1 14 ? -26.328 14.094 19.188 1 46.5 14 ARG B O 1
ATOM 1056 N N . ALA B 1 15 ? -27.312 15.828 19.172 1 54.16 15 ALA B N 1
ATOM 1057 C CA . ALA B 1 15 ? -28.344 15.438 18.203 1 54.16 15 ALA B CA 1
ATOM 1058 C C . ALA B 1 15 ? -27.719 14.688 17.016 1 54.16 15 ALA B C 1
ATOM 1060 O O . ALA B 1 15 ? -26.594 14.977 16.625 1 54.16 15 ALA B O 1
ATOM 1061 N N . PRO B 1 16 ? -28.219 13.469 16.859 1 62.38 16 PRO B N 1
ATOM 1062 C CA . PRO B 1 16 ? -27.656 12.805 15.68 1 62.38 16 PRO B CA 1
ATOM 1063 C C . PRO B 1 16 ? -27.5 13.742 14.492 1 62.38 16 PRO B C 1
ATOM 1065 O O . PRO B 1 16 ? -28.453 14.445 14.125 1 62.38 16 PRO B O 1
ATOM 1068 N N . PHE B 1 17 ? -26.391 14.312 14.289 1 83.12 17 PHE B N 1
ATOM 1069 C CA . PHE B 1 17 ? -26.203 15.188 13.141 1 83.12 17 PHE B CA 1
ATOM 1070 C C . PHE B 1 17 ? -26.781 14.57 11.875 1 83.12 17 PHE B C 1
ATOM 1072 O O . PHE B 1 17 ? -26.562 13.383 11.609 1 83.12 17 PHE B O 1
ATOM 1079 N N . ARG B 1 18 ? -27.859 15.203 11.414 1 90.06 18 ARG B N 1
ATOM 1080 C CA . ARG B 1 18 ? -28.594 14.773 10.227 1 90.06 18 ARG B CA 1
ATOM 1081 C C . ARG B 1 18 ? -28.281 15.672 9.031 1 90.06 18 ARG B C 1
ATOM 1083 O O . ARG B 1 18 ? -27.844 16.812 9.211 1 90.06 18 ARG B O 1
ATOM 1090 N N . CYS B 1 19 ? -28.375 14.984 7.887 1 93.56 19 CYS B N 1
ATOM 1091 C CA . CYS B 1 19 ? -28.219 15.797 6.688 1 93.56 19 CYS B CA 1
ATOM 1092 C C . CYS B 1 19 ? -29.438 16.688 6.461 1 93.56 19 CYS B C 1
ATOM 1094 O O . CYS B 1 19 ? -30.297 16.797 7.34 1 93.56 19 CYS B O 1
ATOM 1096 N N . TYR B 1 20 ? -29.469 17.375 5.32 1 91.06 20 TYR B N 1
ATOM 1097 C CA . TYR B 1 20 ? -30.531 18.328 5.051 1 91.06 20 TYR B CA 1
ATOM 1098 C C . TYR B 1 20 ? -31.859 17.625 4.809 1 91.06 20 TYR B C 1
ATOM 1100 O O . TYR B 1 20 ? -32.938 18.234 4.934 1 91.06 20 TYR B O 1
ATOM 1108 N N . CYS B 1 21 ? -31.812 16.328 4.477 1 90.56 21 CYS B N 1
ATOM 1109 C CA . CYS B 1 21 ? -33.031 15.547 4.219 1 90.56 21 CYS B CA 1
ATOM 1110 C C . CYS B 1 21 ? -33.469 14.812 5.473 1 90.56 21 CYS B C 1
ATOM 1112 O O . CYS B 1 21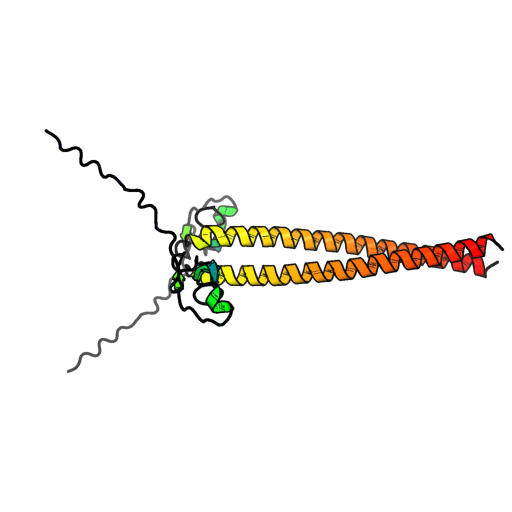 ? -34.5 14.133 5.457 1 90.56 21 CYS B O 1
ATOM 1114 N N . GLY B 1 22 ? -32.688 15 6.473 1 89 22 GLY B N 1
ATOM 1115 C CA . GLY B 1 22 ? -33.094 14.383 7.738 1 89 22 GLY B CA 1
ATOM 1116 C C . GLY B 1 22 ? 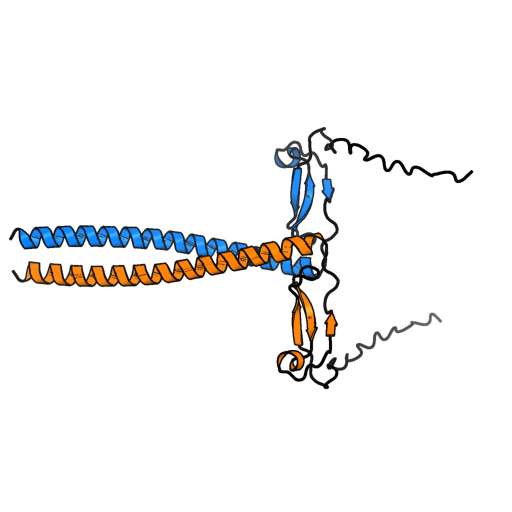-32.531 12.992 7.918 1 89 22 GLY B C 1
ATOM 1117 O O . GLY B 1 22 ? -32.906 12.266 8.836 1 89 22 GLY B O 1
ATOM 1118 N N . GLU B 1 23 ? -31.703 12.633 7.062 1 89.5 23 GLU B N 1
ATOM 1119 C CA . GLU B 1 23 ? -31.109 11.297 7.133 1 89.5 23 GLU B CA 1
ATOM 1120 C C . GLU B 1 23 ? -29.781 11.328 7.871 1 89.5 23 GLU B C 1
ATOM 1122 O O . GLU B 1 23 ? -29.156 12.391 7.992 1 89.5 23 GLU B O 1
ATOM 1127 N N . LYS B 1 24 ? -29.391 10.227 8.414 1 92.25 24 LYS B N 1
ATOM 1128 C CA . LYS B 1 24 ? -28.062 10.109 9.023 1 92.25 24 LYS B CA 1
ATOM 1129 C C . LYS B 1 24 ? -26.969 10.203 7.965 1 92.25 24 LYS B C 1
ATOM 1131 O O . LYS B 1 24 ? -26.984 9.469 6.973 1 92.25 24 LYS B O 1
ATOM 1136 N N . PRO B 1 25 ? -26.047 11.047 8.156 1 93.69 25 PRO B N 1
ATOM 1137 C CA . PRO B 1 25 ? -24.984 11.18 7.156 1 93.69 25 PRO B CA 1
ATOM 1138 C C . PRO B 1 25 ? -24.031 9.984 7.137 1 93.69 25 PRO B C 1
ATOM 1140 O O . PRO B 1 25 ? -23.906 9.273 8.141 1 93.69 25 PRO B O 1
ATOM 1143 N N . VAL B 1 26 ? -23.438 9.773 5.984 1 94.19 26 VAL B N 1
ATOM 1144 C CA . VAL B 1 26 ? -22.469 8.688 5.836 1 94.19 26 VAL B CA 1
ATOM 1145 C C . VAL B 1 26 ? -21.062 9.266 5.734 1 94.19 26 VAL B C 1
ATOM 1147 O O . VAL B 1 26 ? -20.875 10.406 5.293 1 94.19 26 VAL B O 1
ATOM 1150 N N . LEU B 1 27 ? -20.125 8.461 6.246 1 95.69 27 LEU B N 1
ATOM 1151 C CA . LEU B 1 27 ? -18.719 8.859 6.18 1 95.69 27 LEU B CA 1
ATOM 1152 C C . LEU B 1 27 ? -18.094 8.398 4.875 1 95.69 27 LEU B C 1
ATOM 1154 O O . LEU B 1 27 ? -18.125 7.211 4.547 1 95.69 27 LEU B O 1
ATOM 1158 N N . VAL B 1 28 ? -17.547 9.359 4.141 1 95.75 28 VAL B N 1
ATOM 1159 C CA . VAL B 1 28 ? -16.953 9.086 2.83 1 95.75 28 VAL B CA 1
ATOM 1160 C C . VAL B 1 28 ? -15.508 9.562 2.805 1 95.75 28 VAL B C 1
ATOM 1162 O O . VAL B 1 28 ? -15.125 10.453 3.566 1 95.75 28 VAL B O 1
ATOM 1165 N N . VAL B 1 29 ? -14.68 8.898 1.942 1 98.06 29 VAL B N 1
ATOM 1166 C CA . VAL B 1 29 ? -13.273 9.266 1.837 1 98.06 29 VAL B CA 1
ATOM 1167 C C . VAL B 1 29 ? -13.023 9.984 0.512 1 98.06 29 VAL B C 1
ATOM 1169 O O . VAL B 1 29 ? -13.406 9.492 -0.55 1 98.06 29 VAL B O 1
ATOM 1172 N N . SER B 1 30 ? -12.438 11.125 0.544 1 97.88 30 SER B N 1
ATOM 1173 C CA . SER B 1 30 ? -12.078 11.891 -0.644 1 97.88 30 SER B CA 1
ATOM 1174 C C . SER B 1 30 ? -10.734 11.43 -1.21 1 97.88 30 SER B C 1
ATOM 1176 O O . SER B 1 30 ? -9.797 11.156 -0.458 1 97.88 30 SER B O 1
ATOM 1178 N N . TRP B 1 31 ? -10.641 11.438 -2.525 1 98.25 31 TRP B N 1
ATOM 1179 C CA . TRP B 1 31 ? -9.383 11.086 -3.182 1 98.25 31 TRP B CA 1
ATOM 1180 C C . TRP B 1 31 ? -9.023 12.117 -4.246 1 98.25 31 TRP B C 1
ATOM 1182 O O . TRP B 1 31 ? -8.312 11.812 -5.203 1 98.25 31 TRP B O 1
ATOM 1192 N N . THR B 1 32 ? -9.492 13.289 -3.996 1 97.62 32 THR B N 1
ATOM 1193 C CA . THR B 1 32 ? -9.055 14.391 -4.848 1 97.62 32 THR B CA 1
ATOM 1194 C C . THR B 1 32 ? -7.602 14.75 -4.566 1 97.62 32 THR B C 1
ATOM 1196 O O . THR B 1 32 ? -7.094 14.484 -3.475 1 97.62 32 THR B O 1
ATOM 1199 N N . PRO B 1 33 ? -6.906 15.352 -5.441 1 97.38 33 PRO B N 1
ATOM 1200 C CA . PRO B 1 33 ? -5.492 15.688 -5.258 1 97.38 33 PRO B CA 1
ATOM 1201 C C . PRO B 1 33 ? -5.25 16.578 -4.039 1 97.38 33 PRO B C 1
ATOM 1203 O O . PRO B 1 33 ? -4.207 16.469 -3.391 1 97.38 33 PRO B O 1
ATOM 1206 N N . GLU B 1 34 ? -6.141 17.406 -3.625 1 97.25 34 GLU B N 1
ATOM 1207 C CA . GLU B 1 34 ? -5.961 18.344 -2.52 1 97.25 34 GLU B CA 1
ATOM 1208 C C . GLU B 1 34 ? -6.359 17.703 -1.189 1 97.25 34 GLU B C 1
ATOM 1210 O O . GLU B 1 34 ? -5.977 18.188 -0.124 1 97.25 34 GLU B O 1
ATOM 1215 N N . ASN B 1 35 ? -7.137 16.656 -1.242 1 98.19 35 ASN B N 1
ATOM 1216 C CA . ASN B 1 35 ? -7.664 16.047 -0.024 1 98.19 35 ASN B CA 1
ATOM 1217 C C . ASN B 1 35 ? -7.602 14.531 -0.077 1 98.19 35 ASN B C 1
ATOM 1219 O O . ASN B 1 35 ? -8.602 13.852 0.162 1 98.19 35 ASN B O 1
ATOM 1223 N N . PRO B 1 36 ? -6.484 13.969 -0.34 1 98.62 36 PRO B N 1
ATOM 1224 C CA . PRO B 1 36 ? -6.402 12.516 -0.443 1 98.62 36 PRO B CA 1
ATOM 1225 C C . PRO B 1 36 ? -6.578 11.812 0.905 1 98.62 36 PRO B C 1
ATOM 1227 O O . PRO B 1 36 ? -5.836 12.094 1.85 1 98.62 36 PRO B O 1
ATOM 1230 N N . GLY B 1 37 ? -7.535 10.922 0.957 1 98.38 37 GLY B N 1
ATOM 1231 C CA . GLY B 1 37 ? -7.723 10.125 2.16 1 98.38 37 GLY B CA 1
ATOM 1232 C C . GLY B 1 37 ? -8.516 10.844 3.234 1 98.38 37 GLY B C 1
ATOM 1233 O O . GLY B 1 37 ? -8.781 10.289 4.301 1 98.38 37 GLY B O 1
ATOM 1234 N N . ARG B 1 38 ? -8.828 12.109 2.988 1 98.56 38 ARG B N 1
ATOM 1235 C CA . ARG B 1 38 ? -9.57 12.898 3.965 1 98.56 38 ARG B CA 1
ATOM 1236 C C . ARG B 1 38 ? -11.031 12.453 4.043 1 98.56 38 ARG B C 1
ATOM 1238 O O . ARG B 1 38 ? -11.656 12.195 3.016 1 98.56 38 ARG B O 1
ATOM 1245 N N . ARG B 1 39 ? -11.516 12.484 5.285 1 98 39 ARG B N 1
ATOM 1246 C CA . ARG B 1 39 ? -12.883 12 5.453 1 98 39 ARG B CA 1
ATOM 1247 C C . ARG B 1 39 ? -13.859 13.156 5.602 1 98 39 ARG B C 1
ATOM 1249 O O . ARG B 1 39 ? -13.516 14.203 6.156 1 98 39 ARG B O 1
ATOM 1256 N N . PHE B 1 40 ? -15.039 12.836 5.07 1 97.06 40 PHE B N 1
ATOM 1257 C CA . PHE B 1 40 ? -16.125 13.805 5.223 1 97.06 40 PHE B CA 1
ATOM 1258 C C . PHE B 1 40 ? -17.469 13.102 5.363 1 97.06 40 PHE B C 1
ATOM 1260 O O . PHE B 1 40 ? -17.609 11.953 4.941 1 97.06 40 PHE B O 1
ATOM 1267 N N . TYR B 1 41 ? -18.406 13.734 5.98 1 96.06 41 TYR B N 1
ATOM 1268 C CA . TYR B 1 41 ? -19.781 13.273 6.09 1 96.06 41 TYR B CA 1
ATOM 1269 C C . TYR B 1 41 ? -20.609 13.773 4.914 1 96.06 41 TYR B C 1
ATOM 1271 O O . TYR B 1 41 ? -20.562 14.961 4.574 1 96.06 41 TYR B O 1
ATOM 1279 N N . GLY B 1 42 ? -21.25 12.805 4.27 1 94.44 42 GLY B N 1
ATOM 1280 C CA . GLY B 1 42 ? -22.172 13.125 3.197 1 94.44 42 GLY B CA 1
ATOM 1281 C C . GLY B 1 42 ? -23.5 12.391 3.314 1 94.44 42 GLY B C 1
ATOM 1282 O O . GLY B 1 42 ? -23.656 11.523 4.172 1 94.44 42 GLY B O 1
ATOM 1283 N N . CYS B 1 43 ? -24.375 12.844 2.533 1 94.25 43 CYS B N 1
ATOM 1284 C CA . CYS B 1 43 ? -25.688 12.203 2.514 1 94.25 43 CYS B CA 1
ATOM 1285 C C . CYS B 1 43 ? -25.719 11.031 1.543 1 94.25 43 CYS B C 1
ATOM 1287 O O . CYS B 1 43 ? -25.203 11.133 0.425 1 94.25 43 CYS B O 1
ATOM 1289 N N . ILE B 1 44 ? -26.344 9.984 1.984 1 90.88 44 ILE B N 1
ATOM 1290 C CA . ILE B 1 44 ? -26.469 8.789 1.161 1 90.88 44 ILE B CA 1
ATOM 1291 C C . ILE B 1 44 ? -27.281 9.102 -0.093 1 90.88 44 ILE B C 1
ATOM 1293 O O . ILE B 1 44 ? -27.047 8.516 -1.153 1 90.88 44 ILE B O 1
ATOM 1297 N N . ASN B 1 45 ? -28.156 10.031 0.014 1 90.12 45 ASN B N 1
ATOM 1298 C CA . ASN B 1 45 ? -29.031 10.352 -1.099 1 90.12 45 ASN B CA 1
ATOM 1299 C C . ASN B 1 45 ? -28.297 11.094 -2.211 1 90.12 45 ASN B C 1
ATOM 1301 O O . ASN B 1 45 ? -28.797 11.195 -3.332 1 90.12 45 ASN B O 1
ATOM 1305 N N . TYR B 1 46 ? -27.219 11.57 -1.896 1 91.19 46 TYR B N 1
ATOM 1306 C CA . TYR B 1 46 ? -26.422 12.211 -2.939 1 91.19 46 TYR B CA 1
ATOM 1307 C C . TYR B 1 46 ? -26.094 11.219 -4.047 1 91.19 46 TYR B C 1
ATOM 1309 O O . TYR B 1 46 ? -26.203 11.547 -5.234 1 91.19 46 TYR B O 1
ATOM 1317 N N . TRP B 1 47 ? -25.781 9.992 -3.613 1 87 47 TRP B N 1
ATOM 1318 C CA . TRP B 1 47 ? -25.281 8.992 -4.551 1 87 47 TRP B CA 1
ATOM 1319 C C . TRP B 1 47 ? -26.422 8.258 -5.227 1 87 47 TRP B C 1
ATOM 1321 O O . TRP B 1 47 ? -26.234 7.594 -6.25 1 87 47 TRP B O 1
ATOM 1331 N N . VAL B 1 48 ? -27.672 8.5 -4.629 1 87.19 48 VAL B N 1
ATOM 1332 C CA . VAL B 1 48 ? -28.797 7.777 -5.207 1 87.19 48 VAL B CA 1
ATOM 1333 C C . VAL B 1 48 ? -29.656 8.734 -6.027 1 87.19 48 VAL B C 1
ATOM 1335 O O . VAL B 1 48 ? -30.781 8.398 -6.398 1 87.19 48 VAL B O 1
ATOM 1338 N N . GLY B 1 49 ? -29.266 9.883 -6.316 1 83.75 49 GLY B N 1
ATOM 1339 C CA . GLY B 1 49 ? -29.953 10.711 -7.301 1 83.75 49 GLY B CA 1
ATOM 1340 C C . GLY B 1 49 ? -30.688 11.891 -6.684 1 83.75 49 GLY B C 1
ATOM 1341 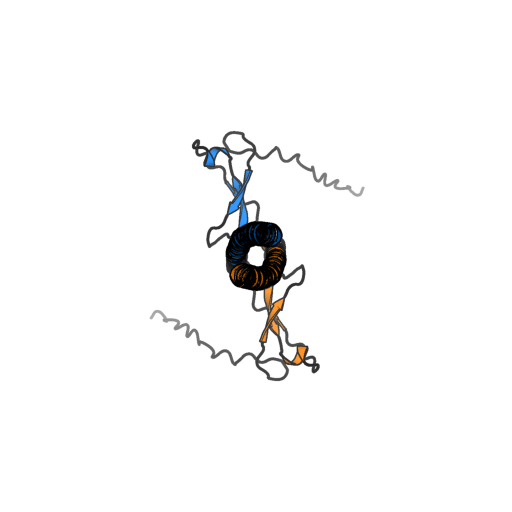O O . GLY B 1 49 ? -31.047 12.836 -7.387 1 83.75 49 GLY B O 1
ATOM 1342 N N . ARG B 1 50 ? -31.078 11.945 -5.43 1 79.19 50 ARG B N 1
ATOM 1343 C CA . ARG B 1 50 ? -31.859 13.023 -4.82 1 79.19 50 ARG B CA 1
ATOM 1344 C C . ARG B 1 50 ? -30.984 14.258 -4.582 1 79.19 50 ARG B C 1
ATOM 1346 O O . ARG B 1 50 ? -31.5 15.344 -4.328 1 79.19 50 ARG B O 1
ATOM 1353 N N . LYS B 1 51 ? -29.828 14.07 -4.637 1 83.62 51 LYS B N 1
ATOM 1354 C CA . LYS B 1 51 ? -28.781 15.078 -4.746 1 83.62 51 LYS B CA 1
ATOM 1355 C C . LYS B 1 51 ? -28.766 15.977 -3.514 1 83.62 51 LYS B C 1
ATOM 1357 O O . LYS B 1 51 ? -28.703 17.203 -3.633 1 83.62 51 LYS B O 1
ATOM 1362 N N . CYS B 1 52 ? -29.062 15.438 -2.359 1 92.31 52 CYS B N 1
ATOM 1363 C CA . CYS B 1 52 ? -28.812 16.188 -1.133 1 92.31 52 CYS B CA 1
ATOM 1364 C C . CYS B 1 52 ? -27.359 16.625 -1.044 1 92.31 52 CYS B C 1
ATOM 1366 O O . CYS B 1 52 ? -26.453 15.805 -1.177 1 92.31 52 CYS B O 1
ATOM 1368 N N . LYS B 1 53 ? -27.125 17.953 -0.828 1 91 53 LYS B N 1
ATOM 1369 C CA . LYS B 1 53 ? -25.781 18.516 -0.929 1 91 53 LYS B CA 1
ATOM 1370 C C . LYS B 1 53 ? -25.156 18.703 0.452 1 91 53 LYS B C 1
ATOM 1372 O O . LYS B 1 53 ? -24.328 19.594 0.644 1 91 53 LYS B O 1
ATOM 1377 N N . PHE B 1 54 ? -25.734 17.906 1.42 1 94.56 54 PHE B N 1
ATOM 1378 C CA . PHE B 1 54 ? -25.125 17.953 2.746 1 94.56 54 PHE B CA 1
ATOM 1379 C C . PHE B 1 54 ? -23.672 17.531 2.697 1 94.56 54 PHE B C 1
ATOM 1381 O O . PHE B 1 54 ? -23.328 16.5 2.104 1 94.56 54 PHE B O 1
ATOM 1388 N N . PHE B 1 55 ? -22.75 18.359 3.285 1 94.81 55 PHE B N 1
ATOM 1389 C CA . PHE B 1 55 ? -21.312 18.109 3.262 1 94.81 55 PHE B CA 1
ATOM 1390 C C . PHE B 1 55 ? -20.641 18.719 4.484 1 94.81 55 PHE B C 1
ATOM 1392 O O . PHE B 1 55 ? -20.844 19.891 4.797 1 94.81 55 PHE B O 1
ATOM 1399 N N . GLN B 1 56 ? -19.891 17.797 5.211 1 95.44 56 GLN B N 1
ATOM 1400 C CA . GLN B 1 56 ? -19.125 18.281 6.355 1 95.44 56 GLN B CA 1
ATOM 1401 C C . GLN B 1 56 ? -17.844 17.469 6.535 1 95.44 56 GLN B C 1
ATOM 1403 O O . GLN B 1 56 ? -17.891 16.25 6.73 1 95.44 56 GLN B O 1
ATOM 1408 N N . TRP B 1 57 ? -16.719 18.281 6.566 1 96.06 57 TRP B N 1
ATOM 1409 C CA . TRP B 1 57 ? -15.453 17.578 6.785 1 96.06 57 TRP B CA 1
ATOM 1410 C C . TRP B 1 57 ? -15.391 17 8.195 1 96.06 57 TRP B C 1
ATOM 1412 O O . TRP B 1 57 ? -15.758 17.672 9.164 1 96.06 57 TRP B O 1
ATOM 1422 N N . ARG B 1 58 ? -15.031 15.773 8.172 1 95.88 58 ARG B N 1
ATOM 1423 C CA . ARG B 1 58 ? -14.742 15.164 9.469 1 95.88 58 ARG B CA 1
ATOM 1424 C C . ARG B 1 58 ? -13.32 15.484 9.922 1 95.88 58 ARG B C 1
ATOM 1426 O O . ARG B 1 58 ? -13.086 15.773 11.094 1 95.88 58 ARG B O 1
ATOM 1433 N N . ASP B 1 59 ? -12.414 15.445 8.984 1 97.06 59 ASP B N 1
ATOM 1434 C CA . ASP B 1 59 ? -10.992 15.617 9.266 1 97.06 59 ASP B CA 1
ATOM 1435 C C . ASP B 1 59 ? -10.539 17.047 8.953 1 97.06 59 ASP B C 1
ATOM 1437 O O . ASP B 1 59 ? -11.172 17.75 8.164 1 97.06 59 ASP B O 1
ATOM 1441 N N . ASP B 1 60 ? -9.359 17.344 9.648 1 96 60 ASP B N 1
ATOM 1442 C CA . ASP B 1 60 ? -8.68 18.578 9.258 1 96 60 ASP B CA 1
ATOM 1443 C C . ASP B 1 60 ? -8 18.422 7.895 1 96 60 ASP B C 1
ATOM 1445 O O . ASP B 1 60 ? -8.023 17.344 7.309 1 96 60 ASP B O 1
ATOM 1449 N N . GLU B 1 61 ? -7.48 19.516 7.43 1 97.12 61 GLU B N 1
ATOM 1450 C CA . GLU B 1 61 ? -6.809 19.5 6.137 1 97.12 61 GLU B CA 1
ATOM 1451 C C . GLU B 1 61 ? -5.621 18.547 6.145 1 97.12 61 GLU B C 1
ATOM 1453 O O . GLU B 1 61 ? -4.902 18.453 7.137 1 97.12 61 GLU B O 1
ATOM 1458 N N . ILE B 1 62 ? -5.43 18 5.02 1 98.19 62 ILE B N 1
ATOM 1459 C CA . ILE B 1 62 ? -4.309 17.078 4.859 1 98.19 62 ILE B CA 1
ATOM 1460 C C . ILE B 1 62 ? -3.01 17.875 4.707 1 98.19 62 ILE B C 1
ATOM 1462 O O . ILE B 1 62 ? -2.965 18.875 3.99 1 98.19 62 ILE B O 1
ATOM 1466 N N . CYS B 1 63 ? -2.035 17.375 5.434 1 97.88 63 CYS B N 1
ATOM 1467 C CA . CYS B 1 63 ? -0.738 18.031 5.398 1 97.88 63 CYS B CA 1
ATOM 1468 C C . CYS B 1 63 ? -0.065 17.844 4.047 1 97.88 63 CYS B C 1
ATOM 1470 O O . CYS B 1 63 ? -0.423 16.938 3.293 1 97.88 63 CYS B O 1
ATOM 1472 N N . GLU B 1 64 ? 0.91 18.703 3.805 1 97.75 64 GLU B N 1
ATOM 1473 C CA . GLU B 1 64 ? 1.57 18.688 2.502 1 97.75 64 GLU B CA 1
ATOM 1474 C C . GLU B 1 64 ? 2.207 17.344 2.221 1 97.75 64 GLU B C 1
ATOM 1476 O O . GLU B 1 64 ? 2.064 16.797 1.123 1 97.75 64 GLU B O 1
ATOM 1481 N N . ARG B 1 65 ? 2.957 16.828 3.146 1 97.88 65 ARG B N 1
ATOM 1482 C CA . ARG B 1 65 ? 3.57 15.516 2.979 1 97.88 65 ARG B CA 1
ATOM 1483 C C . ARG B 1 65 ? 2.516 14.453 2.703 1 97.88 65 ARG B C 1
ATOM 1485 O O . ARG B 1 65 ? 2.717 13.57 1.86 1 97.88 65 ARG B O 1
ATOM 1492 N N . GLY B 1 66 ? 1.419 14.492 3.412 1 98.06 66 GLY B N 1
ATOM 1493 C CA . GLY B 1 66 ? 0.334 13.539 3.217 1 98.06 66 GLY B CA 1
ATOM 1494 C C . GLY B 1 66 ? -0.259 13.594 1.821 1 98.06 66 GLY B C 1
ATOM 1495 O O . GLY B 1 66 ? -0.624 12.555 1.258 1 98.06 66 GLY B O 1
ATOM 1496 N N . LYS B 1 67 ? -0.353 14.75 1.271 1 98.31 67 LYS B N 1
ATOM 1497 C CA . LYS B 1 67 ? -0.916 14.914 -0.067 1 98.31 67 LYS B CA 1
ATOM 1498 C C . LYS B 1 67 ? -0.104 14.141 -1.103 1 98.31 67 LYS B C 1
ATOM 1500 O O . LYS B 1 67 ? -0.64 13.711 -2.129 1 98.31 67 LYS B O 1
ATOM 1505 N N . VAL B 1 68 ? 1.059 14.023 -0.799 1 98.06 68 VAL B N 1
ATOM 1506 C CA . VAL B 1 68 ? 1.942 13.336 -1.729 1 98.06 68 VAL B CA 1
ATOM 1507 C C . VAL B 1 68 ? 1.994 11.844 -1.383 1 98.06 68 VAL B C 1
ATOM 1509 O O . VAL B 1 68 ? 1.752 10.992 -2.24 1 98.06 68 VAL B O 1
ATOM 1512 N N . LEU B 1 69 ? 2.258 11.539 -0.16 1 98.69 69 LEU B N 1
ATOM 1513 C CA . LEU B 1 69 ? 2.588 10.188 0.271 1 98.69 69 LEU B CA 1
ATOM 1514 C C . LEU B 1 69 ? 1.346 9.297 0.27 1 98.69 69 LEU B C 1
ATOM 1516 O O . LEU B 1 69 ? 1.416 8.125 -0.107 1 98.69 69 LEU B O 1
ATOM 1520 N N . ILE B 1 70 ? 0.202 9.797 0.676 1 98.81 70 ILE B N 1
ATOM 1521 C CA . ILE B 1 70 ? -1.013 9 0.796 1 98.81 70 ILE B CA 1
ATOM 1522 C C . ILE B 1 70 ? -1.421 8.469 -0.577 1 98.81 70 ILE B C 1
ATOM 1524 O O . ILE B 1 70 ? -1.628 7.262 -0.748 1 98.81 70 ILE B O 1
ATOM 1528 N N . PRO B 1 71 ? -1.497 9.312 -1.552 1 98.75 71 PRO B N 1
ATOM 1529 C CA . PRO B 1 71 ? -1.85 8.781 -2.869 1 98.75 71 PRO B CA 1
ATOM 1530 C C . PRO B 1 71 ? -0.78 7.852 -3.436 1 98.75 71 PRO B C 1
ATOM 1532 O O . PRO B 1 71 ? -1.101 6.895 -4.145 1 98.75 71 PRO B O 1
ATOM 1535 N N . GLU B 1 72 ? 0.484 8.078 -3.234 1 98.81 72 GLU B N 1
ATOM 1536 C CA . GLU B 1 72 ? 1.548 7.191 -3.691 1 98.81 72 GLU B CA 1
ATOM 1537 C C . GLU B 1 72 ? 1.391 5.793 -3.1 1 98.81 72 GLU B C 1
ATOM 1539 O O . GLU B 1 72 ? 1.497 4.797 -3.814 1 98.81 72 GLU B O 1
ATOM 1544 N N . GLN B 1 73 ? 1.182 5.758 -1.819 1 98.81 73 GLN B N 1
ATOM 1545 C CA . GLN B 1 73 ? 0.989 4.477 -1.148 1 98.81 73 GLN B CA 1
ATOM 1546 C C . GLN B 1 73 ? -0.265 3.771 -1.658 1 98.81 73 GLN B C 1
ATOM 1548 O O . GLN B 1 73 ? -0.265 2.555 -1.849 1 98.81 73 GLN B O 1
ATOM 1553 N N . ARG B 1 74 ? -1.312 4.516 -1.856 1 98.81 74 ARG B N 1
ATOM 1554 C CA . ARG B 1 74 ? -2.541 3.939 -2.393 1 98.81 74 ARG B CA 1
ATOM 1555 C C . ARG B 1 74 ? -2.299 3.312 -3.762 1 98.81 74 ARG B C 1
ATOM 1557 O O . ARG B 1 74 ? -2.762 2.203 -4.035 1 98.81 74 ARG B O 1
ATOM 1564 N N . GLN B 1 75 ? -1.605 4.051 -4.582 1 98.69 75 GLN B N 1
ATOM 1565 C CA . GLN B 1 75 ? -1.285 3.51 -5.898 1 98.69 75 GLN B CA 1
ATOM 1566 C C . GLN B 1 75 ? -0.473 2.225 -5.785 1 98.69 75 GLN B C 1
ATOM 1568 O O . GLN B 1 75 ? -0.703 1.27 -6.531 1 98.69 75 GLN B O 1
ATOM 1573 N N . ARG B 1 76 ? 0.485 2.211 -4.914 1 98.75 76 ARG B N 1
ATOM 1574 C CA . ARG B 1 76 ? 1.274 1.005 -4.68 1 98.75 76 ARG B CA 1
ATOM 1575 C C . ARG B 1 76 ? 0.388 -0.15 -4.223 1 98.75 76 ARG B C 1
ATOM 1577 O O . ARG B 1 76 ? 0.554 -1.283 -4.68 1 98.75 76 ARG B O 1
ATOM 1584 N N . ILE B 1 77 ? -0.527 0.167 -3.375 1 98.88 77 ILE B N 1
ATOM 1585 C CA . ILE B 1 77 ? -1.446 -0.85 -2.877 1 98.88 77 ILE B CA 1
ATOM 1586 C C . ILE B 1 77 ? -2.275 -1.406 -4.031 1 98.88 77 ILE B C 1
ATOM 1588 O O . ILE B 1 77 ? -2.404 -2.623 -4.18 1 98.88 77 ILE B O 1
ATOM 1592 N N . ILE B 1 78 ? -2.764 -0.502 -4.812 1 98.75 78 ILE B N 1
ATOM 1593 C CA . ILE B 1 78 ? -3.574 -0.913 -5.953 1 98.75 78 ILE B CA 1
ATOM 1594 C C . ILE B 1 78 ? -2.748 -1.804 -6.879 1 98.75 78 ILE B C 1
ATOM 1596 O O . ILE B 1 78 ? -3.217 -2.857 -7.316 1 98.75 78 ILE B O 1
ATOM 1600 N N . ARG B 1 79 ? -1.541 -1.457 -7.137 1 98.75 79 ARG B N 1
ATOM 1601 C CA . ARG B 1 79 ? -0.655 -2.229 -8 1 98.75 79 ARG B CA 1
ATOM 1602 C C . ARG B 1 79 ? -0.355 -3.596 -7.398 1 98.75 79 ARG B C 1
ATOM 1604 O O . ARG B 1 79 ? -0.428 -4.613 -8.094 1 98.75 79 ARG B O 1
ATOM 1611 N N . LEU B 1 80 ? -0.058 -3.645 -6.133 1 98.81 80 LEU B N 1
ATOM 1612 C CA . LEU B 1 80 ? 0.256 -4.902 -5.461 1 98.81 80 LEU B CA 1
ATOM 1613 C C . LEU B 1 80 ? -0.959 -5.824 -5.438 1 98.81 80 LEU B C 1
ATOM 1615 O O . LEU B 1 80 ? -0.828 -7.035 -5.621 1 98.81 80 LEU B O 1
ATOM 1619 N N . GLU B 1 81 ? -2.102 -5.281 -5.195 1 98.81 81 GLU B N 1
ATOM 1620 C CA . GLU B 1 81 ? -3.316 -6.09 -5.219 1 98.81 81 GLU B CA 1
ATOM 1621 C C . GLU B 1 81 ? -3.545 -6.711 -6.594 1 98.81 81 GLU B C 1
ATOM 1623 O O . GLU B 1 81 ? -3.955 -7.867 -6.699 1 98.81 81 GLU B O 1
ATOM 1628 N N . ALA B 1 82 ? -3.336 -5.941 -7.594 1 98.69 82 ALA B N 1
ATOM 1629 C CA . ALA B 1 82 ? -3.445 -6.469 -8.953 1 98.69 82 ALA B CA 1
ATOM 1630 C C . ALA B 1 82 ? -2.439 -7.594 -9.188 1 98.69 82 ALA B C 1
ATOM 1632 O O . ALA B 1 82 ? -2.754 -8.594 -9.836 1 98.69 82 ALA B O 1
ATOM 1633 N N . GLU B 1 83 ? -1.238 -7.453 -8.727 1 98.5 83 GLU B N 1
ATOM 1634 C CA . GLU B 1 83 ? -0.212 -8.484 -8.867 1 98.5 83 GLU B CA 1
ATOM 1635 C C . GLU B 1 83 ? -0.62 -9.766 -8.148 1 98.5 83 GLU B C 1
ATOM 1637 O O . GLU B 1 83 ? -0.418 -10.867 -8.672 1 98.5 83 GLU B O 1
ATOM 1642 N N . VAL B 1 84 ? -1.156 -9.594 -6.992 1 98.25 84 VAL B N 1
ATOM 1643 C CA . VAL B 1 84 ? -1.623 -10.758 -6.246 1 98.25 84 VAL B CA 1
ATOM 1644 C C . VAL B 1 84 ? -2.717 -11.477 -7.035 1 98.25 84 VAL B C 1
ATOM 1646 O O . VAL B 1 84 ? -2.717 -12.703 -7.137 1 98.25 84 VAL B O 1
ATOM 1649 N N . ALA B 1 85 ? -3.662 -10.711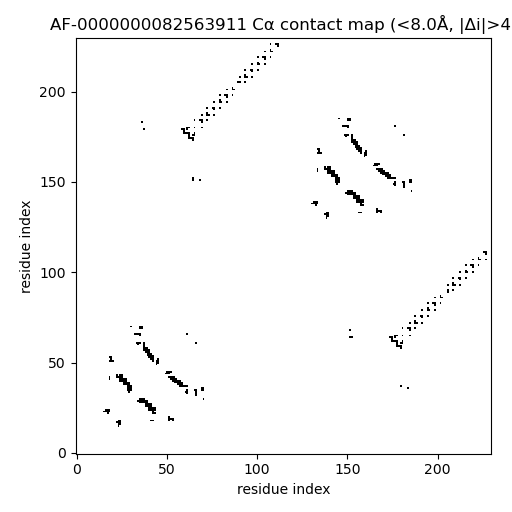 -7.551 1 98.06 85 ALA B N 1
ATOM 1650 C CA . ALA B 1 85 ? -4.738 -11.297 -8.344 1 98.06 85 ALA B CA 1
ATOM 1651 C C . ALA B 1 85 ? -4.184 -12.055 -9.547 1 98.06 85 ALA B C 1
ATOM 1653 O O . ALA B 1 85 ? -4.648 -13.156 -9.867 1 98.06 85 ALA B O 1
ATOM 1654 N N . ARG B 1 86 ? -3.184 -11.547 -10.211 1 97.38 86 ARG B N 1
ATOM 1655 C CA . ARG B 1 86 ? -2.553 -12.211 -11.344 1 97.38 86 ARG B CA 1
ATOM 1656 C C . ARG B 1 86 ? -1.895 -13.516 -10.922 1 97.38 86 ARG B C 1
ATOM 1658 O O . ARG B 1 86 ? -2.014 -14.531 -11.617 1 97.38 86 ARG B O 1
ATOM 1665 N N . CYS B 1 87 ? -1.219 -13.391 -9.797 1 97.31 87 CYS B N 1
ATOM 1666 C CA . CYS B 1 87 ? -0.569 -14.586 -9.266 1 97.31 87 CYS B CA 1
ATOM 1667 C C . CYS B 1 87 ? -1.587 -15.688 -8.992 1 97.31 87 CYS B C 1
ATOM 1669 O O . CYS B 1 87 ? -1.345 -16.859 -9.305 1 97.31 87 CYS B O 1
ATOM 1671 N N . TYR B 1 88 ? -2.67 -15.328 -8.453 1 96.31 88 TYR B N 1
ATOM 1672 C CA . TYR B 1 88 ? -3.689 -16.328 -8.141 1 96.31 88 TYR B CA 1
ATOM 1673 C C . TYR B 1 88 ? -4.254 -16.938 -9.414 1 96.31 88 TYR B C 1
ATOM 1675 O O . TYR B 1 88 ? -4.504 -18.156 -9.469 1 96.31 88 TYR B O 1
ATOM 1683 N N . ARG B 1 89 ? -4.422 -16.172 -10.461 1 96.5 89 ARG B N 1
ATOM 1684 C CA . ARG B 1 89 ? -4.875 -16.703 -11.75 1 96.5 89 ARG B CA 1
ATOM 1685 C C . ARG B 1 89 ? -3.877 -17.703 -12.312 1 96.5 89 ARG B C 1
ATOM 1687 O O . ARG B 1 89 ? -4.27 -18.766 -12.805 1 96.5 89 ARG B O 1
ATOM 1694 N N . ARG B 1 90 ? -2.654 -17.375 -12.172 1 96.25 90 ARG B N 1
ATOM 1695 C CA . ARG B 1 90 ? -1.602 -18.266 -12.648 1 96.25 90 ARG B CA 1
ATOM 1696 C C . ARG B 1 90 ? -1.589 -19.578 -11.852 1 96.25 90 ARG B C 1
ATOM 1698 O O . ARG B 1 90 ? -1.415 -20.656 -12.422 1 96.25 90 ARG B O 1
ATOM 1705 N N . GLU B 1 91 ? -1.705 -19.422 -10.609 1 95.5 91 GLU B N 1
ATOM 1706 C CA . GLU B 1 91 ? -1.712 -20.594 -9.734 1 95.5 91 GLU B CA 1
ATOM 1707 C C . GLU B 1 91 ? -2.836 -21.562 -10.109 1 95.5 91 GLU B C 1
ATOM 1709 O O . GLU B 1 91 ? -2.646 -22.781 -10.102 1 95.5 91 GLU B O 1
ATOM 1714 N N . LYS B 1 92 ? -3.973 -21 -10.391 1 96.06 92 LYS B N 1
ATOM 1715 C CA . LYS B 1 92 ? -5.082 -21.844 -10.828 1 96.06 92 LYS B CA 1
ATOM 1716 C C . LYS B 1 92 ? -4.723 -22.609 -12.102 1 96.06 92 LYS B C 1
ATOM 1718 O O . LYS B 1 92 ? -5 -23.797 -12.219 1 96.06 92 LYS B O 1
ATOM 1723 N N . PHE B 1 93 ? -4.094 -21.969 -13.023 1 96.06 93 PHE B N 1
ATOM 1724 C CA . PHE B 1 93 ? -3.666 -22.609 -14.266 1 96.06 93 PHE B CA 1
ATOM 1725 C C . PHE B 1 93 ? -2.689 -23.734 -13.984 1 96.06 93 PHE B C 1
ATOM 1727 O O . PHE B 1 93 ? -2.832 -24.844 -14.516 1 96.06 93 PHE B O 1
ATOM 1734 N N . TYR B 1 94 ? -1.685 -23.438 -13.109 1 96.19 94 TYR B N 1
ATOM 1735 C CA . TYR B 1 94 ? -0.688 -24.438 -12.773 1 96.19 94 TYR B CA 1
ATOM 1736 C C . TYR B 1 94 ? -1.34 -25.656 -12.125 1 96.19 94 TYR B C 1
ATOM 1738 O O . TYR B 1 94 ? -0.955 -26.797 -12.391 1 96.19 94 TYR B O 1
ATOM 1746 N N . THR B 1 95 ? -2.24 -25.344 -11.266 1 95.31 95 THR B N 1
ATOM 1747 C CA . THR B 1 95 ? -2.926 -26.438 -10.578 1 95.31 95 THR B CA 1
ATOM 1748 C C . THR B 1 95 ? -3.674 -27.312 -11.578 1 95.31 95 THR B C 1
ATOM 1750 O O . THR B 1 95 ? -3.598 -28.547 -11.516 1 95.31 95 THR B O 1
ATOM 1753 N N . VAL B 1 96 ? -4.348 -26.75 -12.508 1 97.12 96 VAL B N 1
ATOM 1754 C CA . VAL B 1 96 ? -5.098 -27.484 -13.523 1 97.12 96 VAL B CA 1
ATOM 1755 C C . VAL B 1 96 ? -4.133 -28.25 -14.422 1 97.12 96 VAL B C 1
ATOM 1757 O O . VAL B 1 96 ? -4.375 -29.422 -14.742 1 97.12 96 VAL B O 1
ATOM 1760 N N . ALA B 1 97 ? -3.066 -27.562 -14.773 1 96.81 97 ALA B N 1
ATOM 1761 C CA . ALA B 1 97 ? -2.07 -28.203 -15.625 1 96.81 97 ALA B CA 1
ATOM 1762 C C . ALA B 1 97 ? -1.458 -29.422 -14.938 1 96.81 97 ALA B C 1
ATOM 1764 O O . ALA B 1 97 ? -1.278 -30.469 -15.555 1 96.81 97 ALA B O 1
ATOM 1765 N N . LEU B 1 98 ? -1.151 -29.328 -13.688 1 96.31 98 LEU B N 1
ATOM 1766 C CA . LEU B 1 98 ? -0.584 -30.422 -12.906 1 96.31 98 LEU B CA 1
ATOM 1767 C C . LEU B 1 98 ? -1.562 -31.578 -12.82 1 96.31 98 LEU B C 1
ATOM 1769 O O . LEU B 1 98 ? -1.172 -32.75 -12.992 1 96.31 98 LEU B O 1
ATOM 1773 N N . ALA B 1 99 ? -2.789 -31.266 -12.555 1 96.75 99 ALA B N 1
ATOM 1774 C CA . ALA B 1 99 ? -3.812 -32.312 -12.477 1 96.75 99 ALA B CA 1
ATOM 1775 C C . ALA B 1 99 ? -3.943 -33.031 -13.812 1 96.75 99 ALA B C 1
ATOM 1777 O O . ALA B 1 99 ? -4.008 -34.281 -13.844 1 96.75 99 ALA B O 1
ATOM 1778 N N . PHE B 1 100 ? -3.963 -32.312 -14.953 1 96.31 100 PHE B N 1
ATOM 1779 C CA . PHE B 1 100 ? -4.059 -32.875 -16.297 1 96.31 100 PHE B CA 1
ATOM 1780 C C . PHE B 1 100 ? -2.875 -33.812 -16.578 1 96.31 100 PHE B C 1
ATOM 1782 O O . PHE B 1 100 ? -3.051 -34.906 -17.062 1 96.31 100 PHE B O 1
ATOM 1789 N N . LEU B 1 101 ? -1.69 -33.344 -16.219 1 94.88 101 LEU B N 1
ATOM 1790 C CA . LEU B 1 101 ? -0.485 -34.125 -16.453 1 94.88 101 LEU B CA 1
ATOM 1791 C C . LEU B 1 101 ? -0.489 -35.375 -15.594 1 94.88 101 LEU B C 1
ATOM 1793 O O . LEU B 1 101 ? -0.002 -36.438 -16.016 1 94.88 101 LEU B O 1
ATOM 1797 N N . LEU B 1 102 ? -1.053 -35.281 -14.43 1 94.75 102 LEU B N 1
ATOM 1798 C CA . LEU B 1 102 ? -1.171 -36.438 -13.555 1 94.75 102 LEU B CA 1
ATOM 1799 C C . LEU B 1 102 ? -2.113 -37.469 -14.156 1 94.75 102 LEU B C 1
ATOM 1801 O O . LEU B 1 102 ? -1.829 -38.656 -14.117 1 94.75 102 LEU B O 1
ATOM 1805 N N . VAL B 1 103 ? -3.248 -37 -14.766 1 95 103 VAL B N 1
ATOM 1806 C CA . VAL B 1 103 ? -4.207 -37.906 -15.398 1 95 103 VAL B CA 1
ATOM 1807 C C . VAL B 1 103 ? -3.566 -38.562 -16.609 1 95 103 VAL B C 1
ATOM 1809 O O . VAL B 1 103 ? -3.703 -39.781 -16.797 1 95 103 VAL B O 1
ATOM 1812 N N . ILE B 1 104 ? -2.836 -37.75 -17.375 1 91.38 104 ILE B N 1
ATOM 1813 C CA . ILE B 1 104 ? -2.168 -38.25 -18.578 1 91.38 104 ILE B CA 1
ATOM 1814 C C . ILE B 1 104 ? -1.132 -39.312 -18.172 1 91.38 104 ILE B C 1
ATOM 1816 O O . ILE B 1 104 ? -1.055 -40.375 -18.766 1 91.38 104 ILE B O 1
ATOM 1820 N N . CYS B 1 105 ? -0.398 -39 -17.094 1 90.06 105 CYS B N 1
ATOM 1821 C CA . CYS B 1 105 ? 0.607 -39.938 -16.594 1 90.06 105 CYS B CA 1
ATOM 1822 C C . CYS B 1 105 ? -0.04 -41.219 -16.094 1 90.06 105 CYS B C 1
ATOM 1824 O O . CYS B 1 105 ? 0.471 -42.312 -16.344 1 90.06 105 CYS B O 1
ATOM 1826 N N . GLY B 1 106 ? -1.148 -41.062 -15.398 1 90.25 106 GLY B N 1
ATOM 1827 C CA . GLY B 1 106 ? -1.87 -42.25 -14.938 1 90.25 106 GLY B CA 1
ATOM 1828 C C . GLY B 1 106 ? -2.361 -43.125 -16.062 1 90.25 106 GLY B C 1
ATOM 1829 O O . GLY B 1 106 ? -2.248 -44.344 -15.992 1 90.25 106 GLY B O 1
ATOM 1830 N N . ILE B 1 107 ? -2.859 -42.531 -17.172 1 89.62 107 ILE B N 1
ATOM 1831 C CA . ILE B 1 107 ? -3.338 -43.25 -18.344 1 89.62 107 ILE B CA 1
ATOM 1832 C C . ILE B 1 107 ? -2.166 -43.969 -19.031 1 89.62 107 ILE B C 1
ATOM 1834 O O . ILE B 1 107 ? -2.281 -45.125 -19.453 1 89.62 107 ILE B O 1
ATOM 1838 N N . CYS B 1 108 ? -0.983 -43.281 -19.047 1 84.56 108 CYS B N 1
ATOM 1839 C CA . CYS B 1 108 ? 0.204 -43.875 -19.656 1 84.56 108 CYS B CA 1
ATOM 1840 C C . CYS B 1 108 ? 0.689 -45.062 -18.875 1 84.56 108 CYS B C 1
ATOM 1842 O O . CYS B 1 108 ? 1.007 -46.125 -19.469 1 84.56 108 CYS B O 1
ATOM 1844 N N . VAL B 1 109 ? 0.646 -45 -17.625 1 85.12 109 VAL B N 1
ATOM 1845 C CA . VAL B 1 109 ? 1.108 -46.062 -16.766 1 85.12 109 VAL B CA 1
ATOM 1846 C C . VAL B 1 109 ? 0.155 -47.25 -16.875 1 85.12 109 VAL B C 1
ATOM 1848 O O . VAL B 1 109 ? 0.594 -48.406 -16.953 1 85.12 109 VAL B O 1
ATOM 1851 N N . PHE B 1 110 ? -1.109 -47 -16.953 1 86.94 110 PHE B N 1
ATOM 1852 C CA . PHE B 1 110 ? -2.107 -48.062 -17.062 1 86.94 110 PHE B CA 1
ATOM 1853 C C . PHE B 1 110 ? -1.974 -48.781 -18.375 1 86.94 110 PHE B C 1
ATOM 1855 O O . PHE B 1 110 ? -2.053 -50.031 -18.422 1 86.94 110 PHE B O 1
ATOM 1862 N N . ASN B 1 111 ? -1.676 -48.188 -19.438 1 84.06 111 ASN B N 1
ATOM 1863 C CA . ASN B 1 111 ? -1.51 -48.812 -20.75 1 84.06 111 ASN B CA 1
ATOM 1864 C C . ASN B 1 111 ? -0.205 -49.594 -20.844 1 84.06 111 ASN B C 1
ATOM 1866 O O . ASN B 1 111 ? -0.136 -50.625 -21.531 1 84.06 111 ASN B O 1
ATOM 1870 N N . CYS B 1 112 ? 0.776 -49.094 -20.141 1 80.62 112 CYS B N 1
ATOM 1871 C CA . CYS B 1 112 ? 2.068 -49.781 -20.141 1 80.62 112 CYS B CA 1
ATOM 1872 C C . CYS B 1 112 ? 2.016 -51.062 -19.328 1 80.62 112 CYS B C 1
ATOM 1874 O O . CYS B 1 112 ? 2.662 -52.062 -19.688 1 80.62 112 CYS B O 1
ATOM 1876 N N . MET B 1 113 ? 1.29 -51.031 -18.25 1 79.38 113 MET B N 1
ATOM 1877 C CA . MET B 1 113 ? 1.172 -52.219 -17.422 1 79.38 113 MET B CA 1
ATOM 1878 C C . MET B 1 113 ? 0.254 -53.25 -18.062 1 79.38 113 MET B C 1
ATOM 1880 O O . MET B 1 113 ? 0.41 -54.438 -17.844 1 79.38 113 MET B O 1
ATOM 1884 N N . GLY B 1 114 ? -0.728 -52.906 -18.734 1 72.94 114 GLY B N 1
ATOM 1885 C CA . GLY B 1 114 ? -1.645 -53.844 -19.375 1 72.94 114 GLY B CA 1
ATOM 1886 C C . GLY B 1 114 ? -1.063 -54.469 -20.625 1 72.94 114 GLY B C 1
ATOM 1887 O O . GLY B 1 114 ? -1.709 -55.312 -21.25 1 72.94 114 GLY B O 1
ATOM 1888 N N . ARG B 1 115 ? 0.045 -54.094 -21.016 1 60.78 115 ARG B N 1
ATOM 1889 C CA . ARG B 1 115 ? 0.728 -54.844 -22.062 1 60.78 115 ARG B CA 1
ATOM 1890 C C . ARG B 1 115 ? 1.727 -55.844 -21.484 1 60.78 115 ARG B C 1
ATOM 1892 O O . ARG B 1 115 ? 2.352 -55.562 -20.453 1 60.78 115 ARG B O 1
#

InterPro domains:
  IPR010666 Zinc finger, GRF-type [PF06839] (19-60)
  IPR010666 Zinc finger, GRF-type [PS51999] (19-61)

pLDDT: mean 86.58, std 19.22, range [32.59, 98.88]

Nearest PDB structures (foldseek):
  7jl5-assembly1_A  TM=7.103E-01  e=8.680E-02  Homo sapiens
  7jl5-assembly1_A  TM=7.097E-01  e=8.622E-02  Homo sapiens

Radius of gyration: 31.69 Å; Cα contacts (8 Å, |Δi|>4): 278; chains: 2; bounding box: 64×115×76 Å

Secondary structure (DSSP, 8-state):
-------------------TTSPPPEEEE--STTSTT-EEEE-HHHHTTS----EEE-SPPPPHHHHHHHHHHHHHHHHHHHHHHHHHHHHHHHHHHHHHHHHHHHHHHHHHHT-/-------------------TTSPPPEEEE--STTSTT-EEEE-HHHHTTS----EEE-S-PPPHHHHHHHHHHHHHHHHHHHHHHHHHHHHHHHHHHHHHHHHHHHHHHHHHHT-

Solvent-accessible surface area (backbone atoms only — not comparable to full-atom values): 13230 Å² total; per-residue (Å²): 136,81,80,76,78,74,75,73,75,69,77,66,76,70,63,79,69,52,31,87,87,66,41,69,50,38,84,44,71,36,75,47,78,80,34,42,72,34,38,28,35,29,32,66,43,36,82,71,68,73,54,47,81,38,74,45,72,70,50,74,76,63,27,73,68,40,43,52,52,46,52,52,51,49,50,50,41,53,52,45,52,52,51,40,53,52,47,53,54,49,50,53,50,48,53,52,49,42,52,50,52,50,53,54,37,50,54,49,51,52,57,44,65,75,95,136,81,80,75,79,75,77,73,77,70,77,65,75,69,62,80,69,51,32,87,85,65,42,71,50,38,84,44,70,37,75,47,80,80,34,44,72,36,38,26,34,28,33,64,43,36,83,71,70,73,55,48,81,39,74,44,72,70,50,75,78,65,25,74,68,39,45,53,50,46,52,52,49,49,51,48,39,54,53,45,52,52,51,42,54,51,47,52,55,49,49,53,51,48,52,52,50,44,52,51,51,48,51,51,36,50,53,50,51,52,57,44,66,75,96

Foldseek 3Di:
DPPPPPPPPPPPPPPQDAAPVRHRWDKDADPDLFGRRWIKTHHPVCVVPPNRPGIGTPDDGDDPVCSPVVVVVVVVVVVVVVVVVVVVVVVVVVVVVVVVVVVVVVVVVVVVVVD/DPPPPPPPPPPPPPPQDAAPVRHRWDKDADPDLFGHRWIKTHHPVCVVPPNRPGIGTPDDGDDPVCSPVVVVVVVVVVVVVVVVVVVVVVVVVVVVVVVVVVVVVVVVVVVVVVD